Protein AF-A0A973R0I5-F1 (afdb_monomer)

Secondary structure (DSSP, 8-state):
------PPP---SS-HHHHHHHHHH-TTS---HHHHHHHHHH--HHHHHHHHHHHHH--TTS-HHHHHHHHHHHHHHHHS---B-HHHHHHHHHHHHHHTTSSS---THHHHHHHHTBSSSPP--HHHHHHHHHHHHT-SS---HHHHHHHHHHH-HHHHHHHHHHHH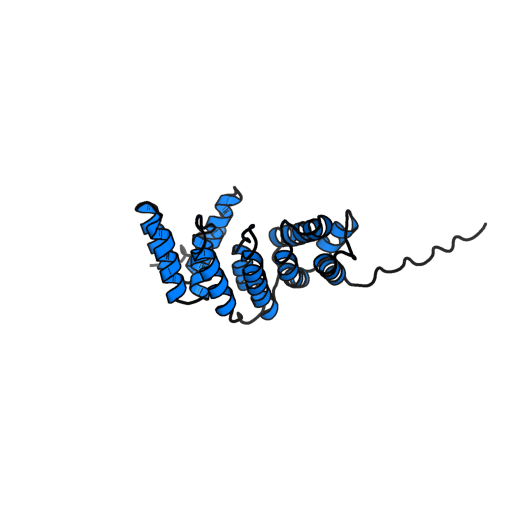HTS-HHHHHHHHHHHHS-HHHHHHHHHHHHHTTTTSPPPGGGTSSSTT---

Solvent-accessible surface area (backbone atoms only — not comparable to full-atom values): 12425 Å² total; per-residue (Å²): 142,80,86,83,80,80,75,79,76,81,72,75,88,65,56,45,49,56,48,50,48,41,20,57,74,34,87,89,46,67,52,58,72,69,61,35,54,52,28,59,72,66,43,52,41,51,50,46,27,63,41,46,33,52,33,49,58,58,48,92,88,49,59,70,53,40,45,53,44,28,53,52,52,51,54,50,48,73,76,46,77,44,30,17,49,34,66,41,35,38,41,31,35,45,22,48,38,62,25,52,80,43,96,62,69,66,75,63,61,61,43,54,51,29,60,75,32,34,79,51,70,84,56,89,46,31,68,38,28,40,50,42,47,54,58,47,70,71,44,93,76,72,71,64,68,52,44,46,48,36,40,13,52,56,36,30,73,70,45,27,49,54,53,49,51,56,57,33,74,81,41,57,72,69,58,28,50,50,47,52,52,52,72,68,45,55,74,69,55,24,45,49,52,21,53,58,60,56,38,67,78,69,78,52,82,79,63,76,75,78,70,62,71,72,81,74,68,82,132

Nearest PDB structures (foldseek):
  8d00-assembly1_A  TM=4.244E-01  e=3.191E+00  Arabidopsis thaliana
  6yxx-assembly1_E6  TM=2.490E-01  e=5.370E+00  Trypanosoma brucei brucei
  5hdt-assembly1_A  TM=2.840E-01  e=9.476E+00  Homo sapiens

pLDDT: mean 86.33, std 17.13, range [34.47, 98.44]

Sequence (219 aa):
MTNTTLAAGSRAHGTPAERLLRALTDPKSPLV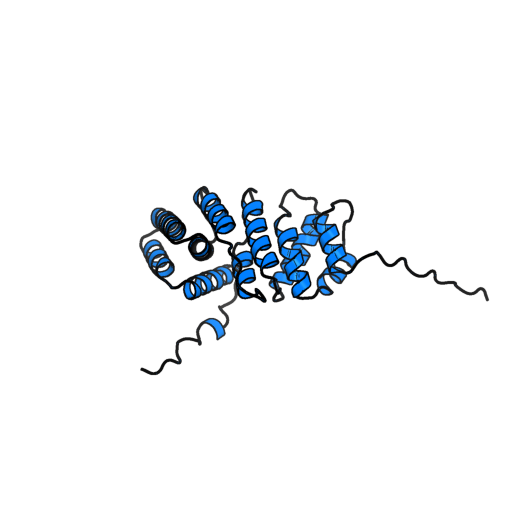GAERYTAVKAVSAEELGTLIPAALRIGASSPAELRGVRYSVMGEAESRTPRYTPEGCREVFEALAEACERPDWPDLAVGLGALDNCTGPLPDVSGPARTLVRLWLAQEKPRQSYTMLAVADLAGGGALRSVSERLRGDSGAIVADEIAVVAGLSRAERALVARARDFDRLGGPPADDLWLGPAGIPA

Mean predicted aligned error: 8.39 Å

Foldseek 3Di:
DDDDPPPDDDDPDDQLLVLLLCCLVPVVSFDDDPRLLVSLVRDDLASLLVNQLSLLLDDPPHDPRNVVSSCSSVVVVVVDQRAYELVSLLSNLVSQLNSLVDPDHDDLLSSLSHQVRHPDPHHLNLVSLVSVLVSQLPDPDHDLLLSNLLSLVSVPDVSNVSSLVSQLVVDDPVSNVVSVVLSPDDSVVSSLVSVLVVVVVVPDHPDPVSPPPPPPDDD

Structure (mmCIF, N/CA/C/O backbone):
data_AF-A0A973R0I5-F1
#
_entry.id   AF-A0A973R0I5-F1
#
loop_
_atom_site.group_PDB
_atom_site.id
_atom_site.type_symbol
_atom_site.label_atom_id
_atom_site.label_alt_id
_atom_site.label_comp_id
_atom_site.label_asym_id
_atom_site.label_entity_id
_atom_site.label_seq_id
_atom_site.pdbx_PDB_ins_code
_atom_site.Cartn_x
_atom_site.Cartn_y
_atom_site.Cartn_z
_atom_site.occupancy
_atom_site.B_iso_or_equiv
_atom_site.auth_seq_id
_atom_site.auth_comp_id
_atom_site.auth_asym_id
_atom_site.auth_atom_id
_atom_site.pdbx_PDB_model_num
ATOM 1 N N . MET A 1 1 ? 28.363 4.501 -55.516 1.00 44.16 1 MET A N 1
ATOM 2 C CA . MET A 1 1 ? 27.381 3.664 -54.797 1.00 44.16 1 MET A CA 1
ATOM 3 C C . MET A 1 1 ? 28.106 2.997 -53.642 1.00 44.16 1 MET A C 1
ATOM 5 O O . MET A 1 1 ? 28.704 1.946 -53.819 1.00 44.16 1 MET A O 1
ATOM 9 N N . THR A 1 2 ? 28.174 3.673 -52.500 1.00 44.94 2 THR A N 1
ATOM 10 C CA . THR A 1 2 ? 28.866 3.200 -51.296 1.00 44.94 2 THR A CA 1
ATOM 11 C C . THR A 1 2 ? 27.807 2.762 -50.296 1.00 44.94 2 THR A C 1
ATOM 13 O O . THR A 1 2 ? 26.985 3.566 -49.867 1.00 44.94 2 THR A O 1
ATOM 16 N N . ASN A 1 3 ? 27.795 1.461 -50.007 1.00 40.91 3 ASN A N 1
ATOM 17 C CA . ASN A 1 3 ? 26.827 0.820 -49.131 1.00 40.91 3 ASN A CA 1
ATOM 18 C C . ASN A 1 3 ? 26.967 1.314 -47.690 1.00 40.91 3 ASN A C 1
ATOM 20 O O . ASN A 1 3 ? 28.036 1.251 -47.084 1.00 40.91 3 ASN A O 1
ATOM 24 N N . THR A 1 4 ? 25.839 1.771 -47.159 1.00 46.28 4 THR A N 1
ATOM 25 C CA . THR A 1 4 ? 25.592 2.104 -45.762 1.00 46.28 4 THR A CA 1
ATOM 26 C C . THR A 1 4 ? 25.573 0.826 -44.926 1.00 46.28 4 THR A C 1
ATOM 28 O O . THR A 1 4 ? 24.588 0.091 -44.919 1.00 46.28 4 THR A O 1
ATOM 31 N N . THR A 1 5 ? 26.648 0.563 -44.186 1.00 49.03 5 THR A N 1
ATOM 32 C CA . THR A 1 5 ? 26.628 -0.406 -43.085 1.00 49.03 5 THR A CA 1
ATOM 33 C C . THR A 1 5 ? 25.996 0.277 -41.874 1.00 49.03 5 THR A C 1
ATOM 35 O O . THR A 1 5 ? 26.661 0.993 -41.127 1.00 49.03 5 THR A O 1
ATOM 38 N N . LEU A 1 6 ? 24.684 0.094 -41.712 1.00 46.62 6 LEU A N 1
ATOM 39 C CA . LEU A 1 6 ? 23.953 0.413 -40.487 1.00 46.62 6 LEU A CA 1
ATOM 40 C C . LEU A 1 6 ? 24.489 -0.486 -39.368 1.00 46.62 6 LEU A C 1
ATOM 42 O O . LEU A 1 6 ? 24.217 -1.686 -39.324 1.00 46.62 6 LEU A O 1
ATOM 46 N N . ALA A 1 7 ? 25.301 0.102 -38.493 1.00 43.00 7 ALA A N 1
ATOM 47 C CA . ALA A 1 7 ? 25.770 -0.535 -37.278 1.00 43.00 7 ALA A CA 1
ATOM 48 C C . ALA A 1 7 ? 24.566 -0.942 -36.419 1.00 43.00 7 ALA A C 1
ATOM 50 O O . ALA A 1 7 ? 23.691 -0.131 -36.114 1.00 43.00 7 ALA A O 1
ATOM 51 N N . ALA A 1 8 ? 24.543 -2.220 -36.047 1.00 40.94 8 ALA A N 1
ATOM 52 C CA . ALA A 1 8 ? 23.608 -2.789 -35.098 1.00 40.94 8 ALA A CA 1
ATOM 53 C C . ALA A 1 8 ? 23.612 -1.956 -33.809 1.00 40.94 8 ALA A C 1
ATOM 55 O O . ALA A 1 8 ? 24.631 -1.843 -33.127 1.00 40.94 8 ALA A O 1
ATOM 56 N N . GLY A 1 9 ? 22.459 -1.359 -33.505 1.00 39.16 9 GLY A N 1
ATOM 57 C CA . GLY A 1 9 ? 22.226 -0.631 -32.270 1.00 39.16 9 GLY A CA 1
ATOM 58 C C . GLY A 1 9 ? 22.548 -1.511 -31.068 1.00 39.16 9 GLY A C 1
ATOM 59 O O . GLY A 1 9 ? 22.000 -2.604 -30.910 1.00 39.16 9 GLY A O 1
ATOM 60 N N . SER A 1 10 ? 23.454 -1.009 -30.235 1.00 42.31 10 SER A N 1
ATOM 61 C CA . SER A 1 10 ? 23.722 -1.493 -28.888 1.00 42.31 10 SER A CA 1
ATOM 62 C C . SER A 1 10 ? 22.394 -1.661 -28.144 1.00 42.31 10 SER A C 1
ATOM 64 O O . SER A 1 10 ? 21.720 -0.679 -27.828 1.00 42.31 10 SER A O 1
ATOM 66 N N . ARG A 1 11 ? 21.964 -2.912 -27.926 1.00 54.12 11 ARG A N 1
ATOM 67 C CA . ARG A 1 11 ? 20.806 -3.221 -27.083 1.00 54.12 11 ARG A CA 1
ATOM 68 C C . ARG A 1 11 ? 21.173 -2.786 -25.670 1.00 54.12 11 ARG A C 1
ATOM 70 O O . ARG A 1 11 ? 21.968 -3.460 -25.024 1.00 54.12 11 ARG A O 1
ATOM 77 N N . ALA A 1 12 ? 20.613 -1.673 -25.205 1.00 58.00 12 ALA A N 1
ATOM 78 C CA . ALA A 1 12 ? 20.677 -1.286 -23.803 1.00 58.00 12 ALA A CA 1
ATOM 79 C C . ALA A 1 12 ? 20.263 -2.498 -22.947 1.00 58.00 12 ALA A C 1
ATOM 81 O O . ALA A 1 12 ? 19.132 -2.970 -23.033 1.00 58.00 12 ALA A O 1
ATOM 82 N N . HIS A 1 13 ? 21.223 -3.072 -22.223 1.00 67.69 13 HIS A N 1
ATOM 83 C CA . HIS A 1 13 ? 21.106 -4.403 -21.635 1.00 67.69 13 HIS A CA 1
ATOM 84 C C . HIS A 1 13 ? 20.046 -4.444 -20.515 1.00 67.69 13 HIS A C 1
ATOM 86 O O . HIS A 1 13 ? 20.240 -3.844 -19.449 1.00 67.69 13 HIS A O 1
ATOM 92 N N . GLY A 1 14 ? 18.948 -5.166 -20.769 1.00 82.06 14 GLY A N 1
ATOM 93 C CA . GLY A 1 14 ? 17.930 -5.574 -19.792 1.00 82.06 14 GLY A CA 1
ATOM 94 C C . GLY A 1 14 ? 16.489 -5.479 -20.312 1.00 82.06 14 GLY A C 1
ATOM 95 O O . GLY A 1 14 ? 16.214 -4.748 -21.269 1.00 82.06 14 GLY A O 1
ATOM 96 N N . THR A 1 15 ? 15.562 -6.208 -19.687 1.00 93.50 15 THR A N 1
ATOM 97 C CA . THR A 1 15 ? 14.115 -6.066 -19.938 1.00 93.50 15 THR A CA 1
ATOM 98 C C . THR A 1 15 ? 13.631 -4.660 -19.539 1.00 93.50 15 THR A C 1
ATOM 100 O O . THR A 1 15 ? 14.322 -3.947 -18.798 1.00 93.50 15 THR A O 1
ATOM 103 N N . PRO A 1 16 ? 12.453 -4.201 -20.011 1.00 94.94 16 PRO A N 1
ATOM 104 C CA . PRO A 1 16 ? 11.883 -2.930 -19.563 1.00 94.94 16 PRO A CA 1
ATOM 105 C C . PRO A 1 16 ? 11.797 -2.814 -18.035 1.00 94.94 16 PRO A C 1
ATOM 107 O O . PRO A 1 16 ? 12.172 -1.778 -17.486 1.00 94.94 16 PRO A O 1
ATOM 110 N N . ALA A 1 17 ? 11.393 -3.888 -17.351 1.00 95.44 17 ALA A N 1
ATOM 111 C CA . ALA A 1 17 ? 11.307 -3.934 -15.896 1.00 95.44 17 ALA A CA 1
ATOM 112 C C . ALA A 1 17 ? 12.680 -3.815 -15.221 1.00 95.44 17 ALA A C 1
ATOM 114 O O . ALA A 1 17 ? 12.849 -2.995 -14.324 1.00 95.44 17 ALA A O 1
ATOM 115 N N . GLU A 1 18 ? 13.696 -4.544 -15.691 1.00 95.38 18 GLU A N 1
ATOM 116 C CA . GLU A 1 18 ? 15.059 -4.455 -15.143 1.00 95.38 18 GLU A CA 1
ATOM 117 C C . GLU A 1 18 ? 15.644 -3.048 -15.287 1.00 95.38 18 GLU A C 1
ATOM 119 O O . GLU A 1 18 ? 16.302 -2.533 -14.381 1.00 95.38 18 GLU A O 1
ATOM 124 N N . ARG A 1 19 ? 15.388 -2.401 -16.427 1.00 94.81 19 ARG A N 1
ATOM 125 C CA . ARG A 1 19 ? 15.835 -1.028 -16.676 1.00 94.81 19 ARG A CA 1
ATOM 126 C C . ARG A 1 19 ? 15.136 -0.039 -15.749 1.00 94.81 19 ARG A C 1
ATOM 128 O O . ARG A 1 19 ? 15.799 0.849 -15.220 1.00 94.81 19 ARG A O 1
ATOM 135 N N . LEU A 1 20 ? 13.834 -0.202 -15.515 1.00 96.31 20 LEU A N 1
ATOM 136 C CA . LEU A 1 20 ? 13.085 0.626 -14.567 1.00 96.31 20 LEU A CA 1
ATOM 137 C C . LEU A 1 20 ? 13.534 0.402 -13.127 1.00 96.31 20 LEU A C 1
ATOM 139 O O . LEU A 1 20 ? 13.745 1.374 -12.409 1.00 96.31 20 LEU A O 1
ATOM 143 N N . LEU A 1 21 ? 13.748 -0.848 -12.719 1.00 96.50 21 LEU A N 1
ATOM 144 C CA . LEU A 1 21 ? 14.249 -1.176 -11.388 1.00 96.50 21 LEU A CA 1
ATOM 145 C C . LEU A 1 21 ? 15.640 -0.575 -11.158 1.00 96.50 21 LEU A C 1
ATOM 147 O O . LEU A 1 21 ? 15.893 0.027 -10.114 1.00 96.50 21 LEU A O 1
ATOM 151 N N . ARG A 1 22 ? 16.527 -0.666 -12.156 1.00 95.31 22 ARG A N 1
ATOM 152 C CA . ARG A 1 22 ? 17.838 -0.010 -12.115 1.00 95.31 22 ARG A CA 1
ATOM 153 C C . ARG A 1 22 ? 17.686 1.502 -11.997 1.00 95.31 22 ARG A C 1
ATOM 155 O O . ARG A 1 22 ? 18.31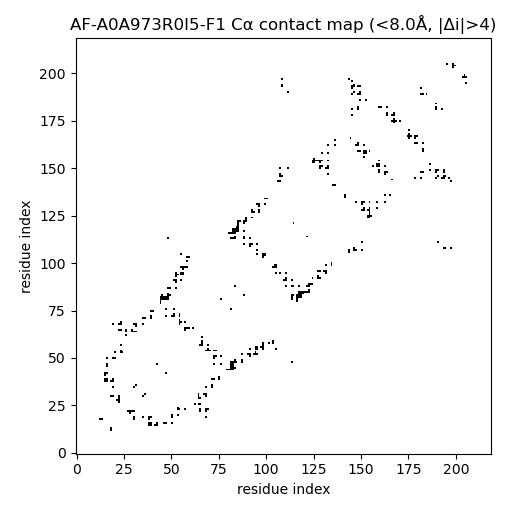7 2.097 -11.139 1.00 95.31 22 ARG A O 1
ATOM 162 N N . ALA A 1 23 ? 16.808 2.113 -12.785 1.00 94.81 23 ALA A N 1
ATOM 163 C CA . ALA A 1 23 ? 16.563 3.550 -12.718 1.00 94.81 23 ALA A CA 1
ATOM 164 C C . ALA A 1 23 ? 15.872 4.001 -11.422 1.00 94.81 23 ALA A C 1
ATOM 166 O O . ALA A 1 23 ? 15.918 5.182 -11.110 1.00 94.81 23 ALA A O 1
ATOM 167 N N . LEU A 1 24 ? 15.225 3.100 -10.674 1.00 95.38 24 LEU A N 1
ATOM 168 C CA . LEU A 1 24 ? 14.683 3.376 -9.340 1.00 95.38 24 LEU A CA 1
ATOM 169 C C . LEU A 1 24 ? 15.734 3.212 -8.239 1.00 95.38 24 LEU A C 1
ATOM 171 O O . LEU A 1 24 ? 15.618 3.848 -7.202 1.00 95.38 24 LEU A O 1
ATOM 175 N N . THR A 1 25 ? 16.749 2.375 -8.432 1.00 93.31 25 THR A N 1
ATOM 176 C CA . THR A 1 25 ? 17.718 2.027 -7.375 1.00 93.31 25 THR A CA 1
ATOM 177 C C . THR A 1 25 ? 19.101 2.653 -7.570 1.00 93.31 25 THR A C 1
ATOM 179 O O . THR A 1 25 ? 19.829 2.824 -6.595 1.00 93.31 25 THR A O 1
ATOM 182 N N . ASP A 1 26 ? 19.452 3.058 -8.792 1.00 90.25 26 ASP A N 1
ATOM 183 C CA . ASP A 1 26 ? 20.728 3.680 -9.149 1.00 90.25 26 ASP A CA 1
ATOM 184 C C . ASP A 1 26 ? 20.523 5.067 -9.797 1.00 90.25 26 ASP A C 1
ATOM 186 O O . ASP A 1 26 ? 20.162 5.163 -10.976 1.00 90.25 26 ASP A O 1
ATOM 190 N N . PRO A 1 27 ? 20.830 6.166 -9.077 1.00 81.81 27 PRO A N 1
ATOM 191 C CA . PRO A 1 27 ? 20.756 7.526 -9.612 1.00 81.81 27 PRO A CA 1
ATOM 192 C C . PRO A 1 27 ? 21.638 7.773 -10.845 1.00 81.81 27 PRO A C 1
ATOM 194 O O . PRO A 1 27 ? 21.399 8.730 -11.579 1.00 81.81 27 PRO A O 1
ATOM 197 N N . LYS A 1 28 ? 22.670 6.949 -11.078 1.00 86.81 28 LYS A N 1
ATOM 198 C CA . LYS A 1 28 ? 23.588 7.088 -12.223 1.00 86.81 28 LYS A CA 1
ATOM 199 C C . LYS A 1 28 ? 23.049 6.462 -13.508 1.00 86.81 28 LYS A C 1
ATOM 201 O O . LYS A 1 28 ? 23.656 6.643 -14.561 1.00 86.81 28 LYS A O 1
ATOM 206 N N . SER A 1 29 ? 21.914 5.773 -13.432 1.00 85.00 29 SER A N 1
ATOM 207 C CA . SER A 1 29 ? 21.278 5.087 -14.556 1.00 85.00 29 SER A CA 1
ATOM 208 C C . SER A 1 29 ? 19.885 5.668 -14.853 1.00 85.00 29 SER A C 1
ATOM 210 O O . SER A 1 29 ? 18.893 4.937 -14.785 1.00 85.00 29 SER A O 1
ATOM 212 N N . PRO A 1 30 ? 19.756 6.979 -15.147 1.00 84.19 30 PRO A N 1
ATOM 213 C CA . PRO A 1 30 ? 18.449 7.602 -15.295 1.00 84.19 30 PRO A CA 1
ATOM 214 C C . PRO A 1 30 ? 17.730 7.115 -16.559 1.00 84.19 30 PRO A C 1
ATOM 216 O O . PRO A 1 30 ? 18.325 6.996 -17.628 1.00 84.19 30 PRO A O 1
ATOM 219 N N . LEU A 1 31 ? 16.415 6.918 -16.446 1.00 87.38 31 LEU A N 1
ATOM 220 C CA . LEU A 1 31 ? 15.509 6.787 -17.586 1.00 87.38 31 LEU A CA 1
ATOM 221 C C . LEU A 1 31 ? 14.696 8.071 -17.730 1.00 87.38 31 LEU A C 1
ATOM 223 O O . LEU A 1 31 ? 13.963 8.461 -16.816 1.00 87.38 31 LEU A O 1
ATOM 227 N N . VAL A 1 32 ? 14.791 8.721 -18.891 1.00 87.94 32 VAL A N 1
ATOM 228 C CA . VAL A 1 32 ? 14.166 10.030 -19.137 1.00 87.94 32 VAL A CA 1
ATOM 229 C C . VAL A 1 32 ? 13.313 10.045 -20.404 1.00 87.94 32 VAL A C 1
ATOM 231 O O . VAL A 1 32 ? 13.465 9.218 -21.302 1.00 87.94 32 VAL A O 1
ATOM 234 N N . GLY A 1 33 ? 12.381 10.999 -20.468 1.00 90.25 33 GLY A N 1
ATOM 235 C CA . GLY A 1 33 ? 11.586 11.284 -21.665 1.00 90.25 33 GLY A CA 1
ATOM 236 C C . GLY A 1 33 ? 10.858 10.068 -22.251 1.00 90.25 33 GLY A C 1
ATOM 237 O O . GLY A 1 33 ? 10.221 9.293 -21.534 1.00 90.25 33 GLY A O 1
ATOM 238 N N . ALA A 1 34 ? 10.950 9.918 -23.575 1.00 89.38 34 ALA A N 1
ATOM 239 C CA . ALA A 1 34 ? 10.278 8.862 -24.335 1.00 89.38 34 ALA A CA 1
ATOM 240 C C . ALA A 1 34 ? 10.752 7.449 -23.961 1.00 89.38 34 ALA A C 1
ATOM 242 O O . ALA A 1 34 ? 9.971 6.498 -24.015 1.00 89.38 34 ALA A O 1
ATOM 243 N N . GLU A 1 35 ? 12.012 7.306 -23.547 1.00 89.06 35 GLU A N 1
ATOM 244 C CA . GLU A 1 35 ? 12.584 6.024 -23.143 1.00 89.06 35 GLU A CA 1
ATOM 245 C C . GLU A 1 35 ? 11.905 5.496 -21.872 1.00 89.06 35 GLU A C 1
ATOM 247 O O . GLU A 1 35 ? 11.485 4.337 -21.831 1.00 89.06 35 GLU A O 1
ATOM 252 N N . ARG A 1 36 ? 11.724 6.369 -20.870 1.00 92.50 36 ARG A N 1
ATOM 253 C CA . ARG A 1 36 ? 10.979 6.060 -19.641 1.00 92.50 36 ARG A CA 1
ATOM 254 C C . ARG A 1 36 ? 9.540 5.662 -19.947 1.00 92.50 36 ARG A C 1
ATOM 256 O O . ARG A 1 36 ? 9.078 4.637 -19.459 1.00 92.50 36 ARG A O 1
ATOM 263 N N . TYR A 1 37 ? 8.849 6.458 -20.764 1.00 89.56 37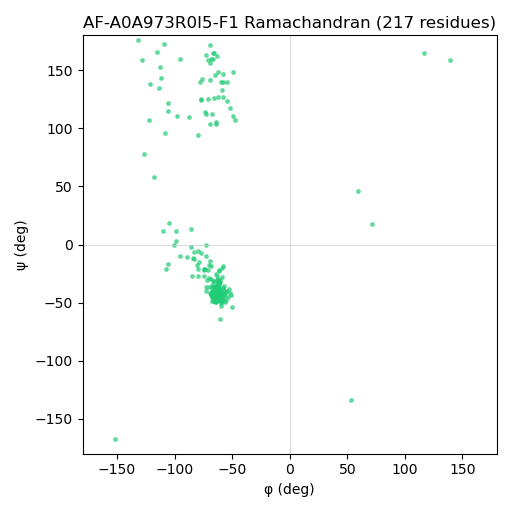 TYR A N 1
ATOM 264 C CA . TYR A 1 37 ? 7.454 6.199 -21.130 1.00 89.56 37 TYR A CA 1
ATOM 265 C C . TYR A 1 37 ? 7.291 4.839 -21.821 1.00 89.56 37 TYR A C 1
ATOM 267 O O . TYR A 1 37 ? 6.450 4.033 -21.431 1.00 89.56 37 TYR A O 1
ATOM 275 N N . THR A 1 38 ? 8.152 4.552 -22.800 1.00 92.62 38 THR A N 1
ATOM 276 C CA . THR A 1 38 ? 8.126 3.285 -23.541 1.00 92.62 38 THR A CA 1
ATOM 277 C C . THR A 1 38 ? 8.416 2.098 -22.627 1.00 92.62 38 THR A C 1
ATOM 279 O O . THR A 1 38 ? 7.725 1.086 -22.708 1.00 92.62 38 THR A O 1
ATOM 282 N N . ALA A 1 39 ? 9.403 2.218 -21.731 1.00 92.56 39 ALA A N 1
ATOM 283 C CA . ALA A 1 39 ? 9.732 1.150 -20.792 1.00 92.56 39 ALA A CA 1
ATOM 284 C C . ALA A 1 39 ? 8.555 0.838 -19.856 1.00 92.56 39 ALA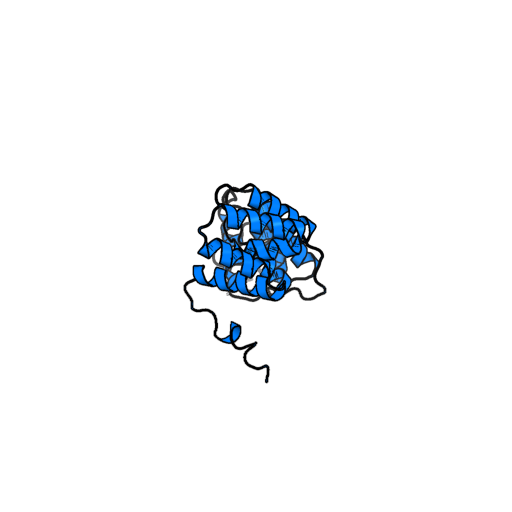 A C 1
ATOM 286 O O . ALA A 1 39 ? 8.192 -0.321 -19.688 1.00 92.56 39 ALA A O 1
ATOM 287 N N . VAL A 1 40 ? 7.923 1.872 -19.298 1.00 94.00 40 VAL A N 1
ATOM 288 C CA . VAL A 1 40 ? 6.804 1.740 -18.356 1.00 94.00 40 VAL A CA 1
ATOM 289 C C . VAL A 1 40 ? 5.547 1.159 -19.015 1.00 94.00 40 VAL A C 1
ATOM 291 O O . VAL A 1 40 ? 4.856 0.345 -18.406 1.00 94.00 40 VAL A O 1
ATOM 294 N N . LYS A 1 41 ? 5.268 1.497 -20.278 1.00 94.88 41 LYS A N 1
ATOM 295 C CA . LYS A 1 41 ? 4.155 0.894 -21.033 1.00 94.88 41 LYS A CA 1
ATOM 296 C C . LYS A 1 41 ? 4.393 -0.567 -21.419 1.00 94.88 41 LYS A C 1
ATOM 298 O O . LYS A 1 41 ? 3.430 -1.281 -21.677 1.00 94.88 41 LYS A O 1
ATOM 303 N N . ALA A 1 42 ? 5.650 -1.003 -21.468 1.00 95.69 42 ALA A N 1
ATOM 304 C CA . ALA A 1 42 ? 6.017 -2.345 -21.905 1.00 95.69 42 ALA A CA 1
ATOM 305 C C . ALA A 1 42 ? 6.044 -3.394 -20.779 1.00 95.69 42 ALA A C 1
ATOM 307 O O . ALA A 1 42 ? 6.162 -4.576 -21.092 1.00 95.69 42 ALA A O 1
ATOM 308 N N . VAL A 1 43 ? 5.954 -3.000 -19.501 1.00 97.31 43 VAL A N 1
ATOM 309 C CA . VAL A 1 43 ? 5.944 -3.971 -18.390 1.00 97.31 43 VAL A CA 1
ATOM 310 C C . VAL A 1 43 ? 4.592 -4.670 -18.261 1.00 97.31 43 VAL A C 1
ATOM 312 O O . VAL A 1 43 ? 3.538 -4.045 -18.413 1.00 97.31 43 VAL A O 1
ATOM 315 N N . SER A 1 44 ? 4.636 -5.957 -17.939 1.00 97.12 44 SER A N 1
ATOM 316 C CA . SER A 1 44 ? 3.484 -6.775 -17.545 1.00 97.12 44 SER A CA 1
ATOM 317 C C . SER A 1 44 ? 2.922 -6.374 -16.173 1.00 97.12 44 SER A C 1
ATOM 319 O O . SER A 1 44 ? 3.509 -5.565 -15.451 1.00 97.12 44 SER A O 1
ATOM 321 N N . ALA A 1 45 ? 1.767 -6.935 -15.802 1.00 97.25 45 ALA A N 1
ATOM 322 C CA . ALA A 1 45 ? 1.156 -6.692 -14.495 1.00 97.25 45 ALA A CA 1
ATOM 323 C C . ALA A 1 45 ? 2.009 -7.252 -13.344 1.00 97.25 45 ALA A C 1
ATOM 325 O O . ALA A 1 45 ? 2.101 -6.629 -12.287 1.00 97.25 45 ALA A O 1
ATOM 326 N N . GLU A 1 46 ? 2.648 -8.401 -13.560 1.00 96.88 46 GLU A N 1
ATOM 327 C CA . GLU A 1 46 ? 3.564 -9.047 -12.622 1.00 96.88 46 GLU A CA 1
ATOM 328 C C . GLU A 1 46 ? 4.844 -8.220 -12.439 1.00 96.88 46 GLU A C 1
ATOM 330 O O . GLU A 1 46 ? 5.229 -7.910 -11.313 1.00 96.88 46 GLU A O 1
ATOM 335 N N . GLU A 1 47 ? 5.468 -7.784 -13.539 1.00 97.69 47 GLU A N 1
ATOM 336 C CA . GLU A 1 47 ? 6.646 -6.907 -13.483 1.00 97.69 47 GLU A CA 1
ATOM 337 C C . GLU A 1 47 ? 6.326 -5.565 -12.815 1.00 97.69 47 GLU A C 1
ATOM 339 O O . GLU A 1 47 ? 7.145 -5.029 -12.068 1.00 97.69 47 GLU A O 1
ATOM 344 N N . LEU A 1 48 ? 5.129 -5.022 -13.053 1.00 97.44 48 LEU A N 1
ATOM 345 C CA . LEU A 1 48 ? 4.669 -3.812 -12.381 1.00 97.44 48 LEU A CA 1
ATOM 346 C C . LEU A 1 48 ? 4.552 -4.023 -10.866 1.00 97.44 48 LEU A C 1
ATOM 348 O O . LEU A 1 48 ? 5.001 -3.166 -10.107 1.00 97.44 48 LEU A O 1
ATOM 352 N N . GLY A 1 49 ? 4.030 -5.175 -10.428 1.00 96.88 49 GLY A N 1
ATOM 353 C CA . GLY A 1 49 ? 3.982 -5.559 -9.016 1.00 96.88 49 GLY A CA 1
ATOM 354 C C . GLY A 1 49 ? 5.365 -5.600 -8.357 1.00 96.88 49 GLY A C 1
ATOM 355 O O . GLY A 1 49 ? 5.522 -5.133 -7.231 1.00 96.88 49 GLY A O 1
ATOM 356 N N . THR A 1 50 ? 6.393 -6.062 -9.076 1.00 97.00 50 THR A N 1
ATOM 357 C CA . THR A 1 50 ? 7.792 -6.065 -8.600 1.00 97.00 50 THR A CA 1
ATOM 358 C C . THR A 1 50 ? 8.409 -4.661 -8.513 1.00 97.00 50 THR A C 1
ATOM 360 O O . THR A 1 50 ? 9.281 -4.416 -7.681 1.00 97.00 50 THR A O 1
ATOM 363 N N . LEU A 1 51 ? 7.977 -3.711 -9.348 1.00 98.00 51 LEU A N 1
ATOM 364 C CA . LEU A 1 51 ? 8.536 -2.350 -9.371 1.00 98.00 51 LEU A CA 1
ATOM 365 C C . LEU A 1 51 ? 7.997 -1.444 -8.254 1.00 98.00 51 LEU A C 1
ATOM 367 O O . LEU A 1 51 ? 8.681 -0.504 -7.838 1.00 98.00 51 LEU A O 1
ATOM 371 N N . ILE A 1 52 ? 6.782 -1.701 -7.769 1.00 97.94 52 ILE A N 1
ATOM 372 C CA . ILE A 1 52 ? 6.083 -0.825 -6.817 1.00 97.94 52 ILE A CA 1
ATOM 373 C C . ILE A 1 52 ? 6.816 -0.684 -5.471 1.00 97.94 52 ILE A C 1
ATOM 375 O O . ILE A 1 52 ? 7.002 0.460 -5.045 1.00 97.94 52 ILE A O 1
ATOM 379 N N . PRO A 1 53 ? 7.327 -1.751 -4.820 1.00 97.75 53 PRO A N 1
ATOM 380 C CA . PRO A 1 53 ? 8.120 -1.602 -3.597 1.00 97.75 53 PRO A CA 1
ATOM 381 C C . PRO A 1 53 ? 9.329 -0.670 -3.765 1.00 97.75 53 PRO A C 1
ATOM 383 O O . PRO A 1 53 ? 9.612 0.155 -2.896 1.00 97.75 53 PRO A O 1
ATOM 386 N N . ALA A 1 54 ? 10.040 -0.753 -4.894 1.00 97.06 54 ALA A N 1
ATOM 387 C CA . ALA A 1 54 ? 11.162 0.141 -5.182 1.00 97.06 54 ALA A CA 1
ATOM 388 C C . ALA A 1 54 ? 10.694 1.591 -5.399 1.00 97.06 54 ALA A C 1
ATOM 390 O O . ALA A 1 54 ? 11.312 2.526 -4.888 1.00 97.06 54 ALA A O 1
ATOM 391 N N . ALA A 1 55 ? 9.573 1.793 -6.096 1.00 96.69 55 ALA A N 1
ATOM 392 C CA . ALA A 1 55 ? 8.999 3.118 -6.319 1.00 96.69 55 ALA A CA 1
ATOM 393 C C . ALA A 1 55 ? 8.532 3.792 -5.012 1.00 96.69 55 ALA A C 1
ATOM 395 O O . ALA A 1 55 ? 8.748 4.993 -4.827 1.00 96.69 55 ALA A O 1
ATOM 396 N N . LEU A 1 56 ? 7.946 3.039 -4.075 1.00 95.81 56 LEU A N 1
ATOM 397 C CA . LEU A 1 56 ? 7.489 3.557 -2.776 1.00 95.81 56 LEU A CA 1
ATOM 398 C C . LEU A 1 56 ? 8.638 4.119 -1.920 1.00 95.81 56 LEU A C 1
ATOM 400 O O . LEU A 1 56 ? 8.470 5.144 -1.245 1.00 95.81 56 LEU A O 1
ATOM 404 N N . ARG A 1 57 ? 9.828 3.514 -2.016 1.00 94.94 57 ARG A N 1
ATOM 405 C CA . ARG A 1 57 ? 11.049 3.955 -1.316 1.00 94.94 57 ARG A CA 1
ATOM 406 C C . ARG A 1 57 ? 11.627 5.265 -1.847 1.00 94.94 57 ARG A C 1
ATOM 408 O O . ARG A 1 57 ? 12.362 5.945 -1.131 1.00 94.94 57 ARG A O 1
ATOM 415 N N . ILE A 1 58 ? 11.241 5.694 -3.048 1.00 94.19 58 ILE A N 1
ATOM 416 C CA . ILE A 1 58 ? 11.633 6.999 -3.592 1.00 94.19 58 ILE A CA 1
ATOM 417 C C . ILE A 1 58 ? 10.799 8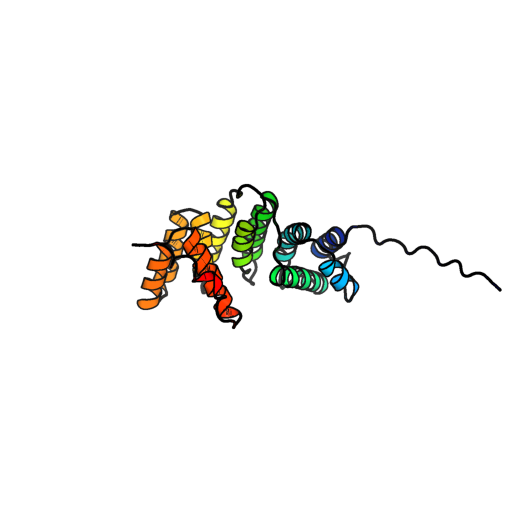.106 -2.951 1.00 94.19 58 ILE A C 1
ATOM 419 O O . ILE A 1 58 ? 9.569 8.047 -2.928 1.00 94.19 58 ILE A O 1
ATOM 423 N N . GLY A 1 59 ? 11.482 9.089 -2.365 1.00 90.12 59 GLY A N 1
ATOM 424 C CA . GLY A 1 59 ? 10.876 10.142 -1.549 1.00 90.12 59 GLY A CA 1
ATOM 425 C C . GLY A 1 59 ? 10.897 11.505 -2.226 1.00 90.12 59 GLY A C 1
ATOM 426 O O . GLY A 1 59 ? 11.538 11.698 -3.260 1.00 90.12 59 GLY A O 1
ATOM 427 N N . ALA A 1 60 ? 10.233 12.485 -1.611 1.00 87.62 60 ALA A N 1
ATOM 428 C CA . ALA A 1 60 ? 10.190 13.857 -2.120 1.00 87.62 60 ALA A CA 1
ATOM 429 C C . ALA A 1 60 ? 11.596 14.474 -2.289 1.00 87.62 60 ALA A C 1
ATOM 431 O O . ALA A 1 60 ? 11.850 15.180 -3.265 1.00 87.62 60 ALA A O 1
ATOM 432 N N . SER A 1 61 ? 12.535 14.142 -1.398 1.00 89.44 61 SER A N 1
ATOM 433 C CA . SER A 1 61 ? 13.920 14.637 -1.435 1.00 89.44 61 SER A CA 1
ATOM 434 C C . SER A 1 61 ? 14.837 13.910 -2.432 1.00 89.44 61 SER A C 1
ATOM 436 O O . SER A 1 61 ? 15.988 14.308 -2.590 1.00 89.44 61 SER A O 1
ATOM 438 N N . SER A 1 62 ? 14.373 12.847 -3.100 1.00 90.62 62 SER A N 1
ATOM 439 C CA . SER A 1 62 ? 15.172 12.109 -4.092 1.00 90.62 62 SER A CA 1
ATOM 440 C C . SER A 1 62 ? 15.413 12.937 -5.368 1.00 90.62 62 SER A C 1
ATOM 442 O O . SER A 1 62 ? 14.604 13.811 -5.667 1.00 90.62 62 SER A O 1
ATOM 444 N N . PRO A 1 63 ? 16.468 12.665 -6.163 1.00 92.94 63 PRO A N 1
ATOM 445 C CA . PRO A 1 63 ? 16.688 13.313 -7.461 1.00 92.94 63 PRO A CA 1
ATOM 446 C C . PRO A 1 63 ? 15.458 13.298 -8.383 1.00 92.94 63 PRO A C 1
ATOM 448 O O . PRO A 1 63 ? 14.642 12.370 -8.346 1.00 92.94 63 PRO A O 1
ATOM 451 N N . ALA A 1 64 ? 15.319 14.331 -9.220 1.00 91.12 64 ALA A N 1
ATOM 452 C CA . ALA A 1 64 ? 14.137 14.534 -10.063 1.00 91.12 64 ALA A CA 1
ATOM 453 C C . ALA A 1 64 ? 13.907 13.380 -11.049 1.00 91.12 64 ALA A C 1
ATOM 455 O O . ALA A 1 64 ? 12.764 13.027 -11.338 1.00 91.12 64 ALA A O 1
ATOM 456 N N . GLU A 1 65 ? 14.987 12.765 -11.515 1.00 91.25 65 GLU A N 1
ATOM 457 C CA . GLU A 1 65 ? 15.002 11.625 -12.420 1.00 91.25 65 GLU A CA 1
ATOM 458 C C . GLU A 1 65 ? 14.372 10.400 -11.748 1.00 91.25 65 GLU A C 1
ATOM 460 O O . GLU A 1 65 ? 13.434 9.822 -12.301 1.00 91.25 65 GLU A O 1
ATOM 465 N N . LEU A 1 66 ? 14.793 10.076 -10.515 1.00 93.62 66 LEU A N 1
ATOM 466 C CA . LEU A 1 66 ? 14.214 8.979 -9.727 1.00 93.62 66 LEU A CA 1
ATOM 467 C C . LEU A 1 66 ? 12.729 9.217 -9.463 1.00 93.62 66 LEU A C 1
ATOM 469 O O . LEU A 1 66 ? 11.905 8.323 -9.658 1.00 93.62 66 LEU A O 1
ATOM 473 N N . ARG A 1 67 ? 12.367 10.443 -9.057 1.00 93.81 67 ARG A N 1
ATOM 474 C CA . ARG A 1 67 ? 10.960 10.805 -8.837 1.00 93.81 67 ARG A CA 1
ATOM 475 C C . ARG A 1 67 ? 10.146 10.663 -10.119 1.00 93.81 67 ARG A C 1
ATOM 477 O O . ARG A 1 67 ? 9.034 10.155 -10.080 1.00 93.81 67 ARG A O 1
ATOM 484 N N . GLY A 1 68 ? 10.699 11.062 -11.261 1.00 94.38 68 GLY A N 1
ATOM 485 C CA . GLY A 1 68 ? 10.051 10.915 -12.558 1.00 94.38 68 GLY A CA 1
ATOM 486 C C . GLY A 1 68 ? 9.768 9.455 -12.932 1.00 94.38 68 GLY A C 1
ATOM 487 O O . GLY A 1 68 ? 8.694 9.157 -13.461 1.00 94.38 68 GLY A O 1
ATOM 488 N N . VAL A 1 69 ? 10.702 8.543 -12.640 1.00 96.25 69 VAL A N 1
ATOM 489 C CA . VAL A 1 69 ? 10.494 7.093 -12.806 1.00 96.25 69 VAL A CA 1
ATOM 490 C C . VAL A 1 69 ? 9.435 6.586 -11.832 1.00 96.25 69 VAL A C 1
ATOM 492 O O . VAL A 1 69 ? 8.477 5.960 -12.283 1.00 96.25 69 VAL A O 1
ATOM 495 N N . ARG A 1 70 ? 9.528 6.943 -10.542 1.00 95.56 70 ARG A N 1
ATOM 496 C CA . ARG A 1 70 ? 8.506 6.633 -9.527 1.00 95.56 70 ARG A CA 1
ATOM 497 C C . ARG A 1 70 ? 7.111 7.033 -9.998 1.00 95.56 70 ARG A C 1
ATOM 499 O O . ARG A 1 70 ? 6.223 6.193 -9.999 1.00 95.56 70 ARG A O 1
ATOM 506 N N . TYR A 1 71 ? 6.908 8.285 -10.410 1.00 95.12 71 TYR A N 1
ATOM 507 C CA . TYR A 1 71 ? 5.590 8.762 -10.840 1.00 95.12 71 TYR A CA 1
ATOM 508 C C . TYR A 1 71 ? 5.064 8.007 -12.061 1.00 95.12 71 TYR A C 1
ATOM 510 O O . TYR A 1 71 ? 3.872 7.739 -12.134 1.00 95.12 71 TYR A O 1
ATOM 518 N N . SER A 1 72 ? 5.940 7.625 -12.994 1.00 96.44 72 SER A N 1
ATOM 519 C CA . SER A 1 72 ? 5.521 6.848 -14.167 1.00 96.44 72 SER A CA 1
ATOM 520 C C . SER A 1 72 ? 5.094 5.428 -13.772 1.00 96.44 72 SER A C 1
ATOM 522 O O . SER A 1 72 ? 4.073 4.946 -14.249 1.00 96.44 72 SER A O 1
ATOM 524 N N . VAL A 1 73 ? 5.838 4.775 -12.871 1.00 97.19 73 VAL A N 1
ATOM 525 C CA . VAL A 1 73 ? 5.486 3.445 -12.345 1.00 97.19 73 VAL A CA 1
ATOM 526 C C . VAL A 1 73 ? 4.176 3.493 -11.557 1.00 97.19 73 VAL A C 1
ATOM 528 O O . VAL A 1 73 ? 3.283 2.699 -11.835 1.00 97.19 73 VAL A O 1
ATOM 531 N N . MET A 1 74 ? 4.036 4.439 -10.624 1.00 95.81 74 MET A N 1
ATOM 532 C CA . MET A 1 74 ? 2.824 4.567 -9.806 1.00 95.81 74 MET A CA 1
ATOM 533 C C . MET A 1 74 ? 1.598 4.935 -10.652 1.00 95.81 74 MET A C 1
ATOM 535 O O . MET A 1 74 ? 0.554 4.320 -10.484 1.00 95.81 74 MET A O 1
ATOM 539 N N . GLY A 1 75 ? 1.731 5.838 -11.630 1.00 94.44 75 GLY A N 1
ATOM 540 C CA . GLY A 1 75 ? 0.618 6.197 -12.518 1.00 94.44 75 GLY A CA 1
ATOM 541 C C . GLY A 1 75 ? 0.135 5.032 -13.392 1.00 94.44 75 GLY A C 1
ATOM 542 O O . GLY A 1 75 ? -1.064 4.872 -13.623 1.00 94.44 75 GLY A O 1
ATOM 543 N N . GLU A 1 76 ? 1.038 4.156 -13.844 1.00 95.44 76 GLU A N 1
ATOM 544 C CA . GLU A 1 76 ? 0.603 2.919 -14.498 1.00 95.44 76 GLU A CA 1
ATOM 545 C C . GLU A 1 76 ? 0.001 1.900 -13.534 1.00 95.44 76 GLU A C 1
ATOM 547 O O . GLU A 1 76 ? -0.836 1.112 -13.966 1.00 95.44 76 GLU A O 1
ATOM 552 N N . ALA A 1 77 ? 0.448 1.870 -12.278 1.00 94.19 77 ALA A N 1
ATOM 553 C CA . ALA A 1 77 ? -0.122 1.005 -11.250 1.00 94.19 77 ALA A CA 1
ATOM 554 C C . ALA A 1 77 ? -1.541 1.433 -10.860 1.00 94.19 77 ALA A C 1
ATOM 556 O O . ALA A 1 77 ? -2.345 0.577 -10.523 1.00 94.19 77 ALA A O 1
ATOM 557 N N . GLU A 1 78 ? -1.856 2.724 -10.961 1.00 90.56 78 GLU A N 1
ATOM 558 C CA . GLU A 1 78 ? -3.216 3.257 -10.809 1.00 90.56 78 GLU A CA 1
ATOM 559 C C . GLU A 1 78 ? -4.105 2.925 -12.018 1.00 90.56 78 GLU A C 1
ATOM 561 O O . GLU A 1 78 ? -5.292 2.650 -11.869 1.00 90.56 78 GLU A O 1
ATOM 566 N N . SER A 1 79 ? -3.535 2.937 -13.228 1.00 91.06 79 SER A N 1
ATOM 567 C CA . SER A 1 79 ? -4.282 2.720 -14.481 1.00 91.06 79 SER A CA 1
ATOM 568 C C . SER A 1 79 ? -4.499 1.245 -14.831 1.00 91.06 79 SER A C 1
ATOM 570 O O . SER A 1 79 ? -5.231 0.923 -15.769 1.00 91.06 79 SER A O 1
ATOM 572 N N . ARG A 1 80 ? -3.796 0.340 -14.152 1.00 93.38 80 ARG A N 1
ATOM 573 C CA . ARG A 1 80 ? -3.796 -1.104 -14.407 1.00 93.38 80 ARG A CA 1
ATOM 574 C C . ARG A 1 80 ? -3.994 -1.840 -13.088 1.00 93.38 80 ARG A C 1
ATOM 576 O O . ARG A 1 80 ? -4.027 -1.233 -12.030 1.00 93.38 80 ARG A O 1
ATOM 583 N N . THR A 1 81 ? -4.096 -3.162 -13.142 1.00 93.75 81 THR A N 1
ATOM 584 C CA . THR A 1 81 ? -4.152 -4.007 -11.943 1.00 93.75 81 THR A CA 1
ATOM 585 C C . THR A 1 81 ? -2.829 -4.764 -11.819 1.00 93.75 81 THR A C 1
ATOM 587 O O . THR A 1 81 ? -2.660 -5.780 -12.499 1.00 93.75 81 THR A O 1
ATOM 590 N N . PRO A 1 82 ? -1.849 -4.275 -11.030 1.00 96.94 82 PRO A N 1
ATOM 591 C CA . PRO A 1 82 ? -0.604 -5.001 -10.807 1.00 96.94 82 PRO A CA 1
ATOM 592 C C . PRO A 1 82 ? -0.883 -6.336 -10.113 1.00 96.94 82 PRO A C 1
ATOM 594 O O . PRO A 1 82 ? -1.809 -6.443 -9.309 1.00 96.94 82 PRO A O 1
ATOM 597 N N . ARG A 1 83 ? -0.063 -7.347 -10.402 1.00 97.81 83 ARG A N 1
ATOM 598 C CA . ARG A 1 83 ? -0.146 -8.674 -9.781 1.00 97.81 83 ARG A CA 1
ATOM 599 C C . ARG A 1 83 ? 1.089 -8.908 -8.929 1.00 97.81 83 ARG A C 1
ATOM 601 O O . ARG A 1 83 ? 2.200 -8.633 -9.373 1.00 97.81 83 ARG A O 1
ATOM 608 N N . TYR A 1 84 ? 0.897 -9.425 -7.723 1.00 98.00 84 TYR A N 1
ATOM 609 C CA . TYR A 1 84 ? 1.967 -9.537 -6.734 1.00 98.00 84 TYR A CA 1
ATOM 610 C C . TYR A 1 84 ? 2.164 -10.987 -6.307 1.00 98.00 84 TYR A C 1
ATOM 612 O O . TYR A 1 84 ? 1.196 -11.701 -6.053 1.00 98.00 84 TYR A O 1
ATOM 620 N N . THR A 1 85 ? 3.416 -11.418 -6.166 1.00 97.69 85 THR A N 1
ATOM 621 C CA . THR A 1 85 ? 3.714 -12.655 -5.430 1.00 97.69 85 THR A CA 1
ATOM 622 C C . THR A 1 85 ? 3.519 -12.421 -3.925 1.00 97.69 85 THR A C 1
ATOM 624 O O . THR A 1 85 ? 3.514 -11.264 -3.494 1.00 97.69 85 THR A O 1
ATOM 627 N N . PRO A 1 86 ? 3.398 -13.472 -3.091 1.00 97.94 86 PRO A N 1
ATOM 628 C CA . PRO A 1 86 ? 3.367 -13.311 -1.635 1.00 97.94 86 PRO A CA 1
ATOM 629 C C . PRO A 1 86 ? 4.552 -12.501 -1.086 1.00 97.94 86 PRO A C 1
ATOM 631 O O . PRO A 1 86 ? 4.381 -11.659 -0.206 1.00 97.94 86 PRO A O 1
ATOM 634 N N . GLU A 1 87 ? 5.748 -12.692 -1.640 1.00 97.69 87 GLU A N 1
ATOM 635 C CA . GLU A 1 87 ? 6.941 -11.918 -1.288 1.00 97.69 87 GLU A CA 1
ATOM 636 C C . GLU A 1 87 ? 6.773 -10.447 -1.682 1.00 97.69 87 GLU A C 1
ATOM 638 O O . GLU A 1 87 ? 6.982 -9.569 -0.849 1.00 97.69 87 GLU A O 1
ATOM 643 N N . GLY A 1 88 ? 6.288 -10.169 -2.897 1.00 97.25 88 GLY A N 1
ATOM 644 C CA . GLY A 1 88 ? 6.002 -8.806 -3.351 1.00 97.25 88 GLY A CA 1
ATOM 645 C C . GLY A 1 88 ? 4.953 -8.098 -2.485 1.00 97.25 88 GLY A C 1
ATOM 646 O O . GLY A 1 88 ? 5.145 -6.947 -2.103 1.00 97.25 88 GLY A O 1
ATOM 647 N N . CYS A 1 89 ? 3.880 -8.795 -2.099 1.00 98.06 89 CYS A N 1
ATOM 648 C CA . CYS A 1 89 ? 2.859 -8.289 -1.175 1.00 98.06 89 CYS A CA 1
ATOM 649 C C . CYS A 1 89 ? 3.479 -7.866 0.170 1.00 98.06 89 CYS A C 1
ATOM 651 O O . CYS A 1 89 ? 3.155 -6.803 0.706 1.00 98.06 89 CYS A O 1
ATOM 653 N N . ARG A 1 90 ? 4.411 -8.665 0.706 1.00 98.25 90 ARG A N 1
ATOM 654 C CA . ARG A 1 90 ? 5.149 -8.329 1.930 1.00 98.25 90 ARG A CA 1
ATOM 655 C C . ARG A 1 90 ? 6.092 -7.139 1.730 1.00 98.25 90 ARG A C 1
ATOM 657 O O . ARG A 1 90 ? 6.086 -6.227 2.556 1.00 98.25 90 ARG A O 1
ATOM 664 N N . GLU A 1 91 ? 6.850 -7.118 0.637 1.00 98.19 91 GLU A N 1
ATOM 665 C CA . GLU A 1 91 ? 7.778 -6.028 0.315 1.00 98.19 91 GLU A CA 1
ATOM 666 C C . GLU A 1 91 ? 7.069 -4.681 0.142 1.00 98.19 91 GLU A C 1
ATOM 668 O O . GLU A 1 91 ? 7.630 -3.651 0.516 1.00 98.19 91 GLU A O 1
ATOM 673 N N . VAL A 1 92 ? 5.833 -4.662 -0.376 1.00 98.44 92 VAL A N 1
ATOM 674 C CA . VAL A 1 92 ? 5.015 -3.438 -0.432 1.00 98.44 92 VAL A CA 1
ATOM 675 C C . VAL A 1 92 ? 4.781 -2.891 0.977 1.00 98.44 92 VAL A C 1
ATOM 677 O O . VAL A 1 92 ? 4.993 -1.703 1.212 1.00 98.44 92 VAL A O 1
ATOM 680 N N . PHE A 1 93 ? 4.385 -3.734 1.932 1.00 98.38 93 PHE A N 1
ATOM 681 C CA . PHE A 1 93 ? 4.154 -3.302 3.314 1.00 98.38 93 PHE A CA 1
ATOM 682 C C . PHE A 1 93 ? 5.431 -2.826 4.012 1.00 98.38 93 PHE A C 1
ATOM 684 O O . PHE A 1 93 ? 5.393 -1.850 4.763 1.00 98.38 93 PHE A O 1
ATOM 691 N N . GLU A 1 94 ? 6.558 -3.490 3.760 1.00 98.25 94 GLU A N 1
ATOM 692 C CA . GLU A 1 94 ? 7.867 -3.065 4.264 1.00 98.25 94 GLU A CA 1
ATOM 693 C C . GLU A 1 94 ? 8.264 -1.705 3.670 1.00 98.25 94 GLU A C 1
ATOM 695 O O . GLU A 1 94 ? 8.589 -0.780 4.415 1.00 98.25 94 GLU A O 1
ATOM 700 N N . ALA A 1 95 ? 8.111 -1.526 2.355 1.00 97.62 95 ALA A N 1
ATOM 701 C CA . ALA A 1 95 ? 8.381 -0.259 1.681 1.00 97.62 95 ALA A CA 1
ATOM 702 C C . ALA A 1 95 ? 7.461 0.878 2.158 1.00 97.62 95 ALA A C 1
ATOM 704 O O . ALA A 1 95 ? 7.913 2.017 2.269 1.00 97.62 95 ALA A O 1
ATOM 705 N N . LEU A 1 96 ? 6.188 0.597 2.464 1.00 97.25 96 LEU A N 1
ATOM 706 C CA . LEU A 1 96 ? 5.279 1.570 3.081 1.00 97.25 96 LEU A CA 1
ATOM 707 C C . LEU A 1 96 ? 5.756 1.965 4.483 1.00 97.25 96 LEU A C 1
ATOM 709 O O . LEU A 1 96 ? 5.758 3.149 4.811 1.00 97.25 96 LEU A O 1
ATOM 713 N N . ALA A 1 97 ? 6.177 0.997 5.301 1.00 95.62 97 ALA A N 1
ATOM 714 C CA . ALA A 1 97 ? 6.677 1.268 6.647 1.00 95.62 97 ALA A CA 1
ATOM 715 C C . ALA A 1 97 ? 7.943 2.139 6.623 1.00 95.62 97 ALA A C 1
ATOM 717 O O . ALA A 1 97 ? 8.011 3.119 7.361 1.00 95.62 97 ALA A O 1
ATOM 718 N N . GLU A 1 98 ? 8.891 1.836 5.731 1.00 94.12 98 GLU A N 1
ATOM 719 C CA . GLU A 1 98 ? 10.078 2.667 5.476 1.00 94.12 98 GLU A CA 1
ATOM 720 C C . GLU A 1 98 ? 9.684 4.067 4.971 1.00 94.12 98 GLU A C 1
ATOM 722 O O . GLU A 1 98 ? 10.217 5.089 5.404 1.00 94.12 98 GLU A O 1
ATOM 727 N N . ALA A 1 99 ? 8.711 4.138 4.058 1.00 90.94 99 ALA A N 1
ATOM 728 C CA . ALA A 1 99 ? 8.250 5.389 3.471 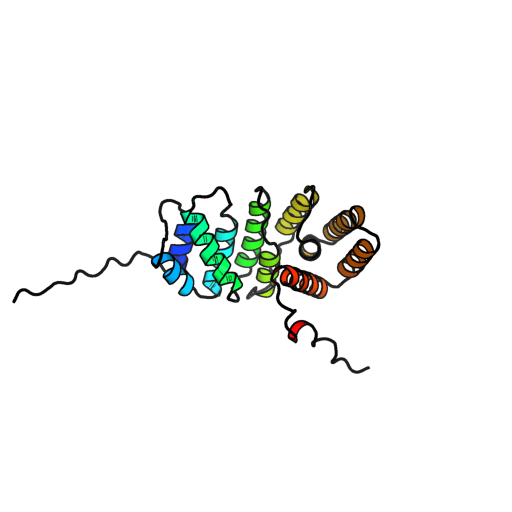1.00 90.94 99 ALA A CA 1
ATOM 729 C C . ALA A 1 99 ? 7.647 6.358 4.499 1.00 90.94 99 ALA A C 1
ATOM 731 O O . ALA A 1 99 ? 7.801 7.570 4.324 1.00 90.94 99 ALA A O 1
ATOM 732 N N . CYS A 1 100 ? 6.997 5.835 5.541 1.00 88.88 100 CYS A N 1
ATOM 733 C CA . CYS A 1 100 ? 6.380 6.594 6.630 1.00 88.88 100 CYS A CA 1
ATOM 734 C C . CYS A 1 100 ? 7.377 7.291 7.569 1.00 88.88 100 CYS A C 1
ATOM 736 O O . CYS A 1 100 ? 6.971 8.165 8.331 1.00 88.88 100 CYS A O 1
ATOM 738 N N . GLU A 1 101 ? 8.666 6.944 7.531 1.00 81.31 101 GLU A N 1
ATOM 739 C CA . GLU A 1 101 ? 9.704 7.667 8.287 1.00 81.31 101 GLU A CA 1
ATOM 740 C C . GLU A 1 101 ? 10.014 9.047 7.679 1.00 81.31 101 GLU A C 1
ATOM 742 O O . GLU A 1 101 ? 10.715 9.869 8.273 1.00 81.31 101 GLU A O 1
ATOM 747 N N . ARG A 1 102 ? 9.487 9.320 6.481 1.00 82.88 102 ARG A N 1
ATOM 748 C CA . ARG A 1 102 ? 9.679 10.573 5.751 1.00 82.88 102 ARG A CA 1
ATOM 749 C C . ARG A 1 102 ? 8.518 11.541 6.026 1.00 82.88 102 ARG A C 1
ATOM 751 O O . ARG A 1 102 ? 7.423 11.106 6.367 1.00 82.88 102 ARG A O 1
ATOM 758 N N . PRO A 1 103 ? 8.706 12.856 5.793 1.00 78.00 103 PRO A N 1
ATOM 759 C CA . PRO A 1 103 ? 7.644 13.850 5.995 1.00 78.00 103 PRO A CA 1
ATOM 760 C C . PRO A 1 103 ? 6.402 13.649 5.113 1.00 78.00 103 PRO A C 1
ATOM 762 O O . PRO A 1 103 ? 5.332 14.161 5.434 1.00 78.00 103 PRO A O 1
ATOM 765 N N . ASP A 1 104 ? 6.553 12.950 3.984 1.00 80.56 104 ASP A N 1
ATOM 766 C CA . ASP A 1 104 ? 5.468 12.662 3.050 1.00 80.56 104 ASP A CA 1
ATOM 767 C C . ASP A 1 104 ? 4.922 11.255 3.303 1.00 80.56 104 ASP A C 1
ATOM 769 O O . ASP A 1 104 ? 5.611 10.254 3.081 1.00 80.56 104 ASP A O 1
ATOM 773 N N . TRP A 1 105 ? 3.692 11.198 3.811 1.00 85.38 105 TRP A N 1
ATOM 774 C CA . TRP A 1 105 ? 3.052 9.949 4.197 1.00 85.38 105 TRP A CA 1
ATOM 775 C C . TRP A 1 105 ? 2.546 9.200 2.958 1.00 85.38 105 TRP A C 1
ATOM 777 O O . TRP A 1 105 ? 1.773 9.777 2.187 1.00 85.38 105 TRP A O 1
ATOM 787 N N . PRO A 1 106 ? 2.932 7.927 2.756 1.00 90.62 106 PRO A N 1
ATOM 788 C CA . PRO A 1 106 ? 2.526 7.175 1.579 1.00 90.62 106 PRO A CA 1
ATOM 789 C C . PRO A 1 106 ? 1.024 6.870 1.582 1.00 90.62 106 PRO A C 1
ATOM 791 O O . PRO A 1 106 ? 0.359 6.862 2.621 1.00 90.62 106 PRO A O 1
ATOM 794 N N . ASP A 1 107 ? 0.492 6.580 0.398 1.00 91.81 107 ASP A N 1
ATOM 795 C CA . ASP A 1 107 ? -0.847 6.023 0.255 1.00 91.81 107 ASP A CA 1
ATOM 796 C C . ASP A 1 107 ? -0.855 4.551 0.695 1.00 91.81 107 ASP A C 1
ATOM 798 O O . ASP A 1 107 ? -0.200 3.698 0.093 1.00 91.81 107 ASP A O 1
ATOM 802 N N . LEU A 1 108 ? -1.574 4.260 1.778 1.00 93.94 108 LEU A N 1
ATOM 803 C CA . LEU A 1 108 ? -1.662 2.925 2.358 1.00 93.94 108 LEU A CA 1
ATOM 804 C C . LEU A 1 108 ? -2.638 2.025 1.593 1.00 93.94 108 LEU A C 1
ATOM 806 O O . LEU A 1 108 ? -2.570 0.802 1.749 1.00 93.94 108 LEU A O 1
ATOM 810 N N . ALA A 1 109 ? -3.493 2.595 0.736 1.00 93.06 109 ALA A N 1
ATOM 811 C CA . ALA A 1 109 ? -4.377 1.829 -0.136 1.00 93.06 109 ALA A CA 1
ATOM 812 C C . ALA A 1 109 ? -3.579 0.928 -1.084 1.00 93.06 109 ALA A C 1
ATOM 814 O O . ALA A 1 109 ? -4.015 -0.182 -1.383 1.00 93.06 109 ALA A O 1
ATOM 815 N N . VAL A 1 110 ? -2.366 1.347 -1.467 1.00 94.38 110 VAL A N 1
ATOM 816 C CA . VAL A 1 110 ? -1.432 0.541 -2.269 1.00 94.38 110 VAL A CA 1
ATOM 817 C C . VAL A 1 110 ? -1.118 -0.794 -1.585 1.00 94.38 110 VAL A C 1
ATOM 819 O O . VAL A 1 110 ? -1.078 -1.829 -2.245 1.00 94.38 110 VAL A O 1
ATOM 822 N N . GLY A 1 111 ? -0.947 -0.800 -0.259 1.00 95.94 111 GLY A N 1
ATOM 823 C CA . GLY A 1 111 ? -0.694 -2.024 0.505 1.00 95.94 111 GLY A CA 1
ATOM 824 C C . GLY A 1 111 ? -1.899 -2.962 0.520 1.00 95.94 111 GLY A C 1
ATOM 825 O O . GLY A 1 111 ? -1.757 -4.158 0.272 1.00 95.94 111 GLY A O 1
ATOM 826 N N . LEU A 1 112 ? -3.098 -2.425 0.756 1.00 95.38 112 LEU A N 1
ATOM 827 C CA . LEU A 1 112 ? -4.333 -3.219 0.726 1.00 95.38 112 LEU A CA 1
ATOM 828 C C . LEU A 1 112 ? -4.604 -3.777 -0.678 1.00 95.38 112 LEU A C 1
ATOM 830 O O . LEU A 1 112 ? -4.877 -4.966 -0.822 1.00 95.38 112 LEU A O 1
ATOM 834 N N . GLY A 1 113 ? -4.427 -2.953 -1.713 1.00 94.19 113 GLY A N 1
ATOM 835 C CA . GLY A 1 113 ? -4.545 -3.367 -3.108 1.00 94.19 113 GLY A CA 1
ATOM 836 C C . GLY A 1 113 ? -3.526 -4.438 -3.506 1.00 94.19 113 GLY A C 1
ATOM 837 O O . GLY A 1 113 ? -3.842 -5.300 -4.324 1.00 94.19 113 GLY A O 1
ATOM 838 N N . ALA A 1 114 ? -2.328 -4.442 -2.912 1.00 96.50 114 ALA A N 1
ATOM 839 C CA . ALA A 1 114 ? -1.359 -5.514 -3.130 1.00 96.50 114 ALA A CA 1
ATOM 840 C C . ALA A 1 114 ? -1.850 -6.858 -2.572 1.00 96.50 114 ALA A C 1
ATOM 842 O O . ALA A 1 114 ? -1.716 -7.876 -3.248 1.00 96.50 114 ALA A O 1
ATOM 843 N N . LEU A 1 115 ? -2.473 -6.868 -1.387 1.00 96.12 115 LEU A N 1
ATOM 844 C CA . LEU A 1 115 ? -3.068 -8.085 -0.818 1.00 96.12 115 LEU A CA 1
ATOM 845 C C . LEU A 1 115 ? -4.262 -8.582 -1.642 1.00 96.12 115 LEU A C 1
ATOM 847 O O . LEU A 1 115 ? -4.373 -9.786 -1.862 1.00 96.12 115 LEU A O 1
ATOM 851 N N . ASP A 1 116 ? -5.110 -7.676 -2.133 1.00 93.88 116 ASP A N 1
ATOM 852 C CA . ASP A 1 116 ? -6.252 -8.024 -2.991 1.00 93.88 116 ASP A CA 1
ATOM 853 C C . ASP A 1 116 ? -5.808 -8.683 -4.310 1.00 93.88 116 ASP A C 1
ATOM 855 O O . ASP A 1 116 ? -6.487 -9.569 -4.826 1.00 93.88 116 ASP A O 1
ATOM 859 N N . ASN A 1 117 ? -4.653 -8.273 -4.844 1.00 95.62 117 ASN A N 1
ATOM 860 C CA . ASN A 1 117 ? -4.106 -8.760 -6.115 1.00 95.62 117 ASN A CA 1
ATOM 861 C C . ASN A 1 117 ? -2.936 -9.744 -5.940 1.00 95.62 117 ASN A C 1
ATOM 863 O O . ASN A 1 117 ? -2.152 -9.973 -6.872 1.00 95.62 117 ASN A O 1
ATOM 867 N N . CYS A 1 118 ? -2.804 -10.326 -4.748 1.00 97.38 118 CYS A N 1
ATOM 868 C CA . CYS A 1 118 ? -1.776 -11.314 -4.454 1.00 97.38 118 CYS A CA 1
ATOM 869 C C . CYS A 1 118 ? -2.107 -12.629 -5.183 1.00 97.38 118 CYS A C 1
ATOM 871 O O . CYS A 1 118 ? -3.190 -13.190 -5.028 1.00 97.38 118 CYS A O 1
ATOM 873 N N . THR A 1 119 ? -1.185 -13.157 -5.988 1.00 95.88 119 THR A N 1
ATOM 874 C CA . THR A 1 119 ? -1.421 -14.332 -6.849 1.00 95.88 119 THR A CA 1
ATOM 875 C C . THR A 1 119 ? -1.192 -15.672 -6.146 1.00 95.88 119 THR A C 1
ATOM 877 O O . THR A 1 119 ? -1.086 -16.704 -6.806 1.00 95.88 119 THR A O 1
ATOM 880 N N . GLY A 1 120 ? -1.075 -15.668 -4.820 1.00 94.94 120 GLY A N 1
ATOM 881 C CA . GLY A 1 120 ? -0.754 -16.829 -3.994 1.00 94.94 120 GLY A CA 1
ATOM 882 C C . GLY A 1 120 ? -1.347 -16.706 -2.587 1.00 94.94 120 GLY A C 1
ATOM 883 O O . GLY A 1 120 ? -2.202 -15.849 -2.357 1.00 94.94 120 GLY A O 1
ATOM 884 N N . PRO A 1 121 ? -0.927 -17.555 -1.631 1.00 96.56 121 PRO A N 1
ATOM 885 C CA . PRO A 1 121 ? -1.370 -17.423 -0.248 1.00 96.56 121 PRO A CA 1
ATOM 886 C C . PRO A 1 121 ? -0.971 -16.053 0.306 1.00 96.56 121 PRO A C 1
ATOM 888 O O . PRO A 1 121 ? 0.132 -15.569 0.051 1.00 96.56 121 PRO A O 1
ATOM 891 N N . LEU A 1 122 ? -1.864 -15.437 1.081 1.00 95.38 122 LEU A N 1
ATOM 892 C CA . LEU A 1 122 ? -1.576 -14.141 1.684 1.00 95.38 122 LEU A CA 1
ATOM 893 C C . LEU A 1 122 ? -0.382 -14.264 2.648 1.00 95.38 122 LEU A C 1
ATOM 895 O O . LEU A 1 122 ? -0.416 -15.119 3.539 1.00 95.38 122 LEU A O 1
ATOM 899 N N . PRO A 1 123 ? 0.660 -13.427 2.499 1.00 97.25 123 PRO A N 1
ATOM 900 C CA . PRO A 1 123 ? 1.790 -13.430 3.417 1.00 97.25 123 PRO A CA 1
ATOM 901 C C . PRO A 1 123 ? 1.391 -12.866 4.786 1.00 97.25 123 PRO A C 1
ATOM 903 O O . PRO A 1 123 ? 0.451 -12.074 4.912 1.00 97.25 123 PRO A O 1
ATOM 906 N N . ASP A 1 124 ? 2.160 -13.208 5.821 1.00 97.50 124 ASP A N 1
ATOM 907 C CA . ASP A 1 124 ? 2.080 -12.489 7.092 1.00 97.50 124 ASP A CA 1
ATOM 908 C C . ASP A 1 124 ? 2.729 -11.104 6.952 1.00 97.50 124 ASP A C 1
ATOM 910 O O . ASP A 1 124 ? 3.945 -10.976 6.797 1.00 97.50 124 ASP A O 1
ATOM 914 N N . VAL A 1 125 ? 1.900 -10.064 7.031 1.00 98.00 125 VAL A N 1
ATOM 915 C CA . VAL A 1 125 ? 2.310 -8.649 7.025 1.00 98.00 125 VAL A CA 1
ATOM 916 C C . VAL A 1 125 ? 2.103 -7.975 8.382 1.00 98.00 125 VAL A C 1
ATOM 918 O O . VAL A 1 125 ? 2.210 -6.753 8.497 1.00 98.00 125 VAL A O 1
ATOM 921 N N . SER A 1 126 ? 1.818 -8.747 9.435 1.00 98.06 126 SER A N 1
ATOM 922 C CA . SER A 1 126 ? 1.469 -8.207 10.751 1.00 98.06 126 SER A CA 1
ATOM 923 C C . SER A 1 126 ? 2.595 -7.376 11.374 1.00 98.06 126 SER A C 1
ATOM 925 O O . SER A 1 126 ? 2.326 -6.364 12.019 1.00 98.06 126 SER A O 1
ATOM 927 N N . GLY A 1 127 ? 3.860 -7.754 11.155 1.00 97.75 127 GLY A N 1
ATOM 928 C CA . GLY A 1 127 ? 5.033 -6.995 11.605 1.00 97.75 127 GLY A CA 1
ATOM 929 C C . GLY A 1 127 ? 5.093 -5.585 10.999 1.00 97.75 127 GLY A C 1
ATOM 930 O O . GLY A 1 127 ? 4.961 -4.610 11.743 1.00 97.75 127 GLY A O 1
ATOM 931 N N . PRO A 1 128 ? 5.233 -5.454 9.668 1.00 97.94 128 PRO A N 1
ATOM 932 C CA . PRO A 1 128 ? 5.170 -4.162 8.982 1.00 97.94 128 PRO A CA 1
ATOM 933 C C . PRO A 1 128 ? 3.893 -3.359 9.280 1.00 97.94 128 PRO A C 1
ATOM 935 O O . PRO A 1 128 ? 3.968 -2.154 9.517 1.00 97.94 128 PRO A O 1
ATOM 938 N N . ALA A 1 129 ? 2.727 -4.011 9.363 1.00 98.06 129 ALA A N 1
ATOM 939 C CA . ALA A 1 129 ? 1.469 -3.346 9.704 1.00 98.06 129 ALA A CA 1
ATOM 940 C C . ALA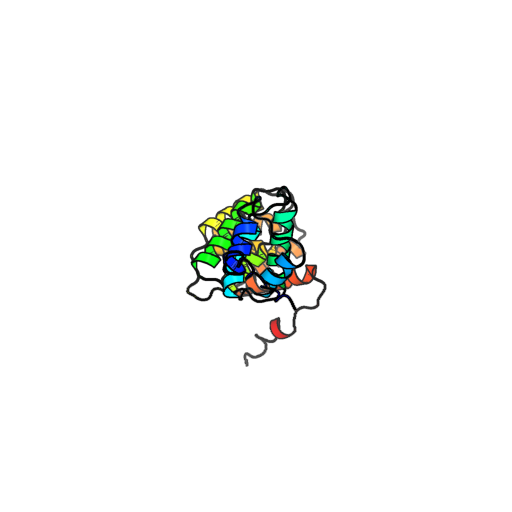 A 1 129 ? 1.491 -2.728 11.115 1.00 98.06 129 ALA A C 1
ATOM 942 O O . ALA A 1 129 ? 1.045 -1.596 11.296 1.00 98.06 129 ALA A O 1
ATOM 943 N N . ARG A 1 130 ? 2.069 -3.410 12.119 1.00 98.25 130 ARG A N 1
ATOM 944 C CA . ARG A 1 130 ? 2.266 -2.824 13.462 1.00 98.25 130 ARG A CA 1
ATOM 945 C C . ARG A 1 130 ? 3.176 -1.600 13.419 1.00 98.25 130 ARG A C 1
ATOM 947 O O . ARG A 1 130 ? 2.909 -0.629 14.127 1.00 98.25 130 ARG A O 1
ATOM 954 N N . THR A 1 131 ? 4.224 -1.625 12.595 1.00 97.50 131 THR A N 1
ATOM 955 C CA . THR A 1 131 ? 5.102 -0.461 12.398 1.00 97.50 131 THR A CA 1
ATOM 956 C C . THR A 1 131 ? 4.325 0.720 11.819 1.00 97.50 131 THR A C 1
ATOM 958 O O . THR A 1 131 ? 4.409 1.815 12.374 1.00 97.50 131 THR A O 1
ATOM 961 N N . LEU A 1 132 ? 3.515 0.492 10.779 1.00 97.12 132 LEU A N 1
ATOM 962 C CA . LEU A 1 132 ? 2.654 1.518 10.179 1.00 97.12 132 LEU A CA 1
ATOM 963 C C . LEU A 1 132 ? 1.682 2.123 11.196 1.00 97.12 132 LEU A C 1
ATOM 965 O O . LEU A 1 132 ? 1.610 3.345 11.313 1.00 97.12 132 LEU A O 1
ATOM 969 N N . VAL A 1 133 ? 0.994 1.284 11.975 1.00 97.50 133 VAL A N 1
ATOM 970 C CA . VAL A 1 133 ? 0.070 1.737 13.028 1.00 97.50 133 VAL A CA 1
ATOM 971 C C . VAL A 1 133 ? 0.793 2.594 14.063 1.00 97.50 133 VAL A C 1
ATOM 973 O O . VAL A 1 133 ? 0.315 3.672 14.408 1.00 97.50 133 VAL A O 1
ATOM 976 N N . ARG A 1 134 ? 1.960 2.152 14.546 1.00 97.31 134 ARG A N 1
ATOM 977 C CA . ARG A 1 134 ? 2.742 2.901 15.540 1.00 97.31 134 ARG A CA 1
ATOM 978 C C . ARG A 1 134 ? 3.150 4.276 15.015 1.00 97.31 134 ARG A C 1
ATOM 980 O O . ARG A 1 134 ? 2.982 5.263 15.724 1.00 97.31 134 ARG A O 1
ATOM 987 N N . LEU A 1 135 ? 3.687 4.337 13.796 1.00 95.38 135 LEU A N 1
ATOM 988 C CA . LEU A 1 135 ? 4.099 5.598 13.177 1.00 95.38 135 LEU A CA 1
ATOM 989 C C . LEU A 1 135 ? 2.891 6.519 12.941 1.00 95.38 135 LEU A C 1
ATOM 991 O O . LEU A 1 135 ? 2.989 7.723 13.142 1.00 95.38 135 LEU A O 1
ATOM 995 N N . TRP A 1 136 ? 1.741 5.959 12.563 1.00 95.12 136 TRP A N 1
ATOM 996 C CA . TRP A 1 136 ? 0.516 6.722 12.345 1.00 95.12 136 TRP A CA 1
ATOM 997 C C . TRP A 1 136 ? -0.064 7.296 13.640 1.00 95.12 136 TRP A C 1
ATOM 999 O O . TRP A 1 136 ? -0.451 8.460 13.674 1.00 95.12 136 TRP A O 1
ATOM 1009 N N . LEU A 1 137 ? -0.066 6.518 14.727 1.00 95.31 137 LEU A N 1
ATOM 1010 C CA . LEU A 1 137 ? -0.527 6.973 16.044 1.00 95.31 137 LEU A CA 1
ATOM 1011 C C . LEU A 1 137 ? 0.331 8.113 16.607 1.00 95.31 137 LEU A C 1
ATOM 1013 O O . LEU A 1 137 ? -0.172 8.917 17.389 1.00 95.31 137 LEU A O 1
ATOM 1017 N N . ALA A 1 138 ? 1.602 8.192 16.204 1.00 93.75 138 ALA A N 1
ATOM 1018 C CA . ALA A 1 138 ? 2.511 9.269 16.582 1.00 93.75 138 ALA A CA 1
ATOM 1019 C C . ALA A 1 138 ? 2.275 10.580 15.803 1.00 93.75 138 ALA A C 1
ATOM 1021 O O . ALA A 1 138 ? 2.888 11.594 16.129 1.00 93.75 138 ALA A O 1
ATOM 1022 N N . GLN A 1 139 ? 1.409 10.587 14.783 1.00 89.50 139 GLN A N 1
ATOM 1023 C CA . GLN A 1 139 ? 1.111 11.799 14.023 1.00 89.50 139 GLN A CA 1
ATOM 1024 C C . GLN A 1 139 ? 0.155 12.729 14.775 1.00 89.50 139 GLN A C 1
ATOM 1026 O O . GLN A 1 139 ? -0.867 12.307 15.319 1.00 89.50 139 GLN A O 1
ATOM 1031 N N . GLU A 1 140 ? 0.427 14.032 14.691 1.00 86.50 140 GLU A N 1
ATOM 1032 C CA . GLU A 1 140 ? -0.490 15.064 15.185 1.00 86.50 140 GLU A CA 1
ATOM 1033 C C . GLU A 1 140 ? -1.790 15.116 14.371 1.00 86.50 140 GLU A C 1
ATOM 1035 O O . GLU A 1 140 ? -2.868 15.298 14.929 1.00 86.50 140 GLU A O 1
ATOM 1040 N N . LYS A 1 141 ? -1.693 14.954 13.044 1.00 84.56 141 LYS A N 1
ATOM 1041 C CA . LYS A 1 141 ? -2.820 15.058 12.102 1.00 84.56 141 LYS A CA 1
ATOM 1042 C C . LYS A 1 141 ? -2.920 13.806 11.231 1.00 84.56 141 LYS A C 1
ATOM 1044 O O . LYS A 1 141 ? -2.498 13.843 10.071 1.00 84.56 141 LYS A O 1
ATOM 1049 N N . PRO A 1 142 ? -3.457 12.706 11.779 1.00 82.00 142 PRO A N 1
ATOM 1050 C CA . PRO A 1 142 ? -3.584 11.460 11.044 1.00 82.00 142 PRO A CA 1
ATOM 1051 C C . PRO A 1 142 ? -4.407 11.619 9.757 1.00 82.00 142 PRO A C 1
ATOM 1053 O O . PRO A 1 142 ? -5.429 12.304 9.722 1.00 82.00 142 PRO A O 1
ATOM 1056 N N . ARG A 1 143 ? -3.969 10.953 8.686 1.00 85.50 143 ARG A N 1
ATOM 1057 C CA . ARG A 1 143 ? -4.674 10.868 7.393 1.00 85.50 143 ARG A CA 1
ATOM 1058 C C . ARG A 1 143 ? -5.100 9.425 7.118 1.00 85.50 143 ARG A C 1
ATOM 1060 O O . ARG A 1 143 ? -4.569 8.509 7.732 1.00 85.50 143 ARG A O 1
ATOM 1067 N N . GLN A 1 144 ? -6.001 9.223 6.152 1.00 90.56 144 GLN A N 1
ATOM 1068 C CA . GLN A 1 144 ? -6.412 7.886 5.684 1.00 90.56 144 GLN A CA 1
ATOM 1069 C C . GLN A 1 144 ? -7.012 7.022 6.814 1.00 90.56 144 GLN A C 1
ATOM 1071 O O . GLN A 1 144 ? -6.652 5.863 6.993 1.00 90.56 144 GLN A O 1
ATOM 1076 N N . SER A 1 145 ? -7.911 7.609 7.615 1.00 92.38 145 SER A N 1
ATOM 1077 C CA . SER A 1 145 ? -8.454 7.002 8.839 1.00 92.38 145 SER A CA 1
ATOM 1078 C C . SER A 1 145 ? -9.053 5.608 8.622 1.00 92.38 145 SER A C 1
ATOM 1080 O O . SER A 1 145 ? -8.754 4.689 9.380 1.00 92.38 145 SER A O 1
ATOM 1082 N N . TYR A 1 146 ? -9.850 5.421 7.567 1.00 93.38 146 TYR A N 1
ATOM 1083 C CA . TYR A 1 146 ? -10.482 4.130 7.272 1.00 93.38 146 TYR A CA 1
ATOM 1084 C C . TYR A 1 146 ? -9.481 3.098 6.741 1.00 93.38 146 TYR A C 1
ATOM 1086 O O . TYR A 1 146 ? -9.491 1.948 7.179 1.00 93.38 146 TYR A O 1
ATOM 1094 N N . THR A 1 147 ? -8.554 3.516 5.878 1.00 95.44 147 THR A N 1
ATOM 1095 C CA . THR A 1 147 ? -7.440 2.681 5.407 1.00 95.44 147 THR A CA 1
ATOM 1096 C C . THR A 1 147 ? -6.576 2.217 6.578 1.00 95.44 147 THR A C 1
ATOM 1098 O O . THR A 1 147 ? -6.204 1.047 6.650 1.00 95.44 147 THR A O 1
ATOM 1101 N N . MET A 1 148 ? -6.337 3.085 7.567 1.00 96.50 148 MET A N 1
ATOM 1102 C CA . MET A 1 148 ? -5.611 2.715 8.781 1.00 96.50 148 MET A CA 1
ATOM 1103 C C . MET A 1 148 ? -6.383 1.728 9.665 1.00 96.50 148 MET A C 1
ATOM 1105 O O . MET A 1 148 ? -5.756 0.846 10.241 1.00 96.50 148 MET A O 1
ATOM 1109 N N . LEU A 1 149 ? -7.718 1.794 9.753 1.00 96.75 149 LEU A N 1
ATOM 1110 C CA . LEU A 1 149 ? -8.502 0.760 10.451 1.00 96.75 149 LEU A CA 1
ATOM 1111 C C . LEU A 1 149 ? -8.326 -0.617 9.791 1.00 96.75 149 LEU A C 1
ATOM 1113 O O . LEU A 1 149 ? -8.153 -1.615 10.491 1.00 96.75 149 LEU A O 1
ATOM 1117 N N . ALA A 1 150 ? -8.306 -0.677 8.457 1.00 96.94 150 ALA A N 1
ATOM 1118 C CA . ALA A 1 150 ? -8.037 -1.918 7.733 1.00 96.94 150 ALA A CA 1
ATOM 1119 C C . ALA A 1 150 ? -6.598 -2.420 7.967 1.00 96.94 150 ALA A C 1
ATOM 1121 O O . ALA A 1 150 ? -6.409 -3.596 8.272 1.00 96.94 150 ALA A O 1
ATOM 1122 N N . VAL A 1 151 ? -5.588 -1.541 7.913 1.00 97.56 151 VAL A N 1
ATOM 1123 C CA . VAL A 1 151 ? -4.186 -1.893 8.222 1.00 97.56 151 VAL A CA 1
ATOM 1124 C C . VAL A 1 151 ? -4.021 -2.351 9.677 1.00 97.56 151 VAL A C 1
ATOM 1126 O O . VAL A 1 151 ? -3.295 -3.307 9.951 1.00 97.56 151 VAL A O 1
ATOM 1129 N N . ALA A 1 152 ? -4.712 -1.715 10.620 1.00 97.50 152 ALA A N 1
ATOM 1130 C CA . ALA A 1 152 ? -4.637 -2.057 12.034 1.00 97.50 152 ALA A CA 1
ATOM 1131 C C . ALA A 1 152 ? -5.219 -3.442 12.340 1.00 97.50 152 ALA A C 1
ATOM 1133 O O . ALA A 1 152 ? -4.710 -4.141 13.215 1.00 97.50 152 ALA A O 1
ATOM 1134 N N . ASP A 1 153 ? -6.219 -3.882 11.579 1.00 96.50 153 ASP A N 1
ATOM 1135 C CA . ASP A 1 153 ? -6.723 -5.253 11.651 1.00 96.50 153 ASP A CA 1
ATOM 1136 C C . ASP A 1 153 ? -5.657 -6.286 11.231 1.00 96.50 153 ASP A C 1
ATOM 1138 O O . ASP A 1 153 ? -5.510 -7.326 11.872 1.00 96.50 153 ASP A O 1
ATOM 1142 N N . LEU A 1 154 ? -4.829 -5.969 10.222 1.00 97.00 154 LEU A N 1
ATOM 1143 C CA . LEU A 1 154 ? -3.680 -6.803 9.818 1.00 97.00 154 LEU A CA 1
ATOM 1144 C C . LEU A 1 154 ? -2.622 -6.910 10.925 1.00 97.00 154 LEU A C 1
ATOM 1146 O O . LEU A 1 154 ? -1.968 -7.941 11.077 1.00 97.00 154 LEU A O 1
ATOM 1150 N N . ALA A 1 155 ? -2.445 -5.834 11.692 1.00 97.06 155 ALA A N 1
ATOM 1151 C CA . ALA A 1 155 ? -1.504 -5.756 12.806 1.00 97.06 155 ALA A CA 1
ATOM 1152 C C . ALA A 1 155 ? -1.976 -6.536 14.056 1.00 97.06 155 ALA A C 1
ATOM 1154 O O . ALA A 1 155 ? -1.144 -6.914 14.895 1.00 97.06 155 ALA A O 1
ATOM 1155 N N . GLY A 1 156 ? -3.287 -6.795 14.162 1.00 94.31 156 GLY A N 1
ATOM 1156 C CA . GLY A 1 156 ? -3.953 -7.556 15.223 1.00 94.31 156 GLY A CA 1
ATOM 1157 C C . GLY A 1 156 ? -4.941 -6.725 16.057 1.00 94.31 156 GLY A C 1
ATOM 1158 O O . GLY A 1 156 ? -4.902 -5.497 16.072 1.00 94.31 156 GLY A O 1
ATOM 1159 N N . GLY A 1 157 ? -5.812 -7.394 16.826 1.00 89.31 157 GLY A N 1
ATOM 1160 C CA . GLY A 1 157 ? -6.943 -6.744 17.518 1.00 89.31 157 GLY A CA 1
ATOM 1161 C C . GLY A 1 157 ? -6.576 -5.630 18.513 1.00 89.31 157 GLY A C 1
ATOM 1162 O O . GLY A 1 157 ? -7.350 -4.693 18.698 1.00 89.31 157 GLY A O 1
ATOM 1163 N N . GLY A 1 158 ? -5.387 -5.684 19.124 1.00 95.50 158 GLY A N 1
ATOM 1164 C CA . GLY A 1 158 ? -4.887 -4.592 19.970 1.00 95.50 158 GLY A CA 1
ATOM 1165 C C . GLY A 1 158 ? -4.606 -3.309 19.180 1.00 95.50 158 GLY A C 1
ATOM 1166 O O . GLY A 1 158 ? -4.961 -2.225 19.630 1.00 95.50 158 GLY A O 1
ATOM 1167 N N . ALA A 1 159 ? -4.044 -3.435 17.975 1.00 97.50 159 ALA A N 1
ATOM 1168 C CA . ALA A 1 159 ? -3.750 -2.301 17.102 1.00 97.50 159 ALA A CA 1
ATOM 1169 C C . ALA A 1 159 ? -5.036 -1.651 16.569 1.00 97.50 159 ALA A C 1
ATOM 1171 O O . ALA A 1 159 ? -5.159 -0.426 16.605 1.00 97.50 159 ALA A O 1
ATOM 1172 N N . LEU A 1 160 ? -6.015 -2.461 16.144 1.00 97.50 160 LEU A N 1
ATOM 1173 C CA . LEU A 1 160 ? -7.324 -1.968 15.699 1.00 97.50 160 LEU A CA 1
ATOM 1174 C C . LEU A 1 160 ? -8.022 -1.147 16.790 1.00 97.50 160 LEU A C 1
ATOM 1176 O O . LEU A 1 160 ? -8.534 -0.061 16.515 1.00 97.50 160 LEU A O 1
ATOM 1180 N N . ARG A 1 161 ? -7.988 -1.632 18.038 1.00 97.00 161 ARG A N 1
ATOM 1181 C CA . ARG A 1 161 ? -8.539 -0.902 19.184 1.00 97.00 161 ARG A CA 1
ATOM 1182 C C . ARG A 1 161 ? -7.858 0.455 19.364 1.00 97.00 161 ARG A C 1
ATOM 1184 O O . ARG A 1 161 ? -8.555 1.461 19.424 1.00 97.00 161 ARG A O 1
ATOM 1191 N N . SER A 1 162 ? -6.525 0.496 19.385 1.00 97.81 162 SER A N 1
ATOM 1192 C CA . SER A 1 162 ? -5.776 1.747 19.574 1.00 97.81 162 SER A CA 1
ATOM 1193 C C . SER A 1 162 ? -6.045 2.778 18.474 1.00 97.81 162 SER A C 1
ATOM 1195 O O . SER A 1 162 ? -6.218 3.958 18.773 1.00 97.81 162 SER A O 1
ATOM 1197 N N . VAL A 1 163 ? -6.126 2.353 17.208 1.00 97.25 163 VAL A N 1
ATOM 1198 C CA . VAL A 1 163 ? -6.476 3.252 16.092 1.00 97.25 163 VAL A CA 1
ATOM 1199 C C . VAL A 1 163 ? -7.909 3.761 16.229 1.00 97.25 163 VAL A C 1
ATOM 1201 O O . VAL A 1 163 ? -8.143 4.962 16.099 1.00 97.25 163 VAL A O 1
ATOM 1204 N N .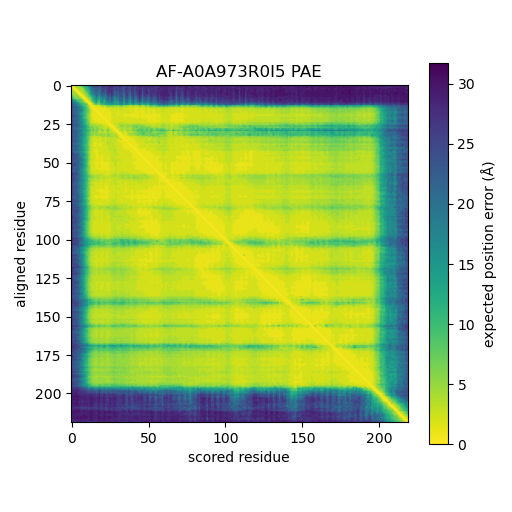 SER A 1 164 ? -8.863 2.880 16.538 1.00 96.75 164 SER A N 1
ATOM 1205 C CA . SER A 1 164 ? -10.259 3.270 16.750 1.00 96.75 164 SER A CA 1
ATOM 1206 C C . SER A 1 164 ? -10.406 4.273 17.898 1.00 96.75 164 SER A C 1
ATOM 1208 O O . SER A 1 164 ? -11.150 5.240 17.766 1.00 96.75 164 SER A O 1
ATOM 1210 N N . GLU A 1 165 ? -9.725 4.060 19.023 1.00 96.50 165 GLU A N 1
ATOM 1211 C CA . GLU A 1 165 ? -9.756 4.971 20.174 1.00 96.50 165 GLU A CA 1
ATOM 1212 C C . GLU A 1 165 ? -9.155 6.334 19.820 1.00 96.50 165 GLU A C 1
ATOM 1214 O O . GLU A 1 165 ? -9.780 7.363 20.083 1.00 96.50 165 GLU A O 1
ATOM 1219 N N . ARG A 1 166 ? -7.994 6.348 19.148 1.00 95.19 166 ARG A N 1
ATOM 1220 C CA . ARG A 1 166 ? -7.342 7.579 18.679 1.00 95.19 166 ARG A CA 1
ATOM 1221 C C . ARG A 1 166 ? -8.269 8.399 17.785 1.00 95.19 166 ARG A C 1
ATOM 1223 O O . ARG A 1 166 ? -8.405 9.598 18.003 1.00 95.19 166 ARG A O 1
ATOM 1230 N N . LEU A 1 167 ? -8.890 7.761 16.792 1.00 93.69 167 LEU A N 1
ATOM 1231 C CA . LEU A 1 167 ? -9.773 8.435 15.840 1.00 93.69 167 LEU A CA 1
ATOM 1232 C C . LEU A 1 167 ? -11.022 9.006 16.517 1.00 93.69 167 LEU A C 1
ATOM 1234 O O . LEU A 1 167 ? -11.442 10.113 16.191 1.00 93.69 167 LEU A O 1
ATOM 1238 N N . ARG A 1 168 ? -11.610 8.271 17.468 1.00 93.50 168 ARG A N 1
ATOM 1239 C CA . ARG A 1 168 ? -12.806 8.718 18.197 1.00 93.50 168 ARG A CA 1
ATOM 1240 C C . ARG A 1 168 ? -12.509 9.876 19.147 1.00 93.50 168 ARG A C 1
ATOM 1242 O O . ARG A 1 168 ? -13.350 10.757 19.271 1.00 93.50 168 ARG A O 1
ATOM 1249 N N . GLY A 1 169 ? -11.336 9.890 19.785 1.00 90.19 169 GLY A N 1
ATOM 1250 C CA . GLY A 1 169 ? -10.942 10.935 20.738 1.00 90.19 169 GLY A CA 1
ATOM 1251 C C . GLY A 1 169 ? -10.849 12.343 20.137 1.00 90.19 169 GLY A C 1
ATOM 1252 O O . GLY A 1 169 ? -11.143 13.313 20.830 1.00 90.19 169 GLY A O 1
ATOM 1253 N N . ASP A 1 170 ? -10.516 12.448 18.848 1.00 80.69 170 ASP A N 1
ATOM 1254 C CA . ASP A 1 170 ? -10.356 13.729 18.138 1.00 80.69 170 ASP A CA 1
ATOM 1255 C C . ASP A 1 170 ? -11.594 14.135 17.315 1.00 80.69 170 ASP A C 1
ATOM 1257 O O . ASP A 1 170 ? -11.568 15.139 16.601 1.00 80.69 170 ASP A O 1
ATOM 1261 N N . SER A 1 171 ? -12.673 13.351 17.375 1.00 86.62 171 SER A N 1
ATOM 1262 C CA . SER A 1 171 ? -13.812 13.459 16.458 1.00 86.62 171 SER A CA 1
ATOM 1263 C C . SER A 1 171 ? -15.096 13.932 17.145 1.00 86.62 171 SER A C 1
ATOM 1265 O O . SER A 1 171 ? -15.330 13.682 18.324 1.00 86.62 171 SER A O 1
ATOM 1267 N N . GLY A 1 172 ? -15.986 14.577 16.381 1.00 89.56 172 GLY A N 1
ATOM 1268 C CA . GLY A 1 172 ? -17.361 14.832 16.823 1.00 89.56 172 GLY A CA 1
ATOM 1269 C C . GLY A 1 172 ? -18.173 13.536 16.958 1.00 89.56 172 GLY A C 1
ATOM 1270 O O . GLY A 1 172 ? -17.835 12.529 16.339 1.00 89.56 172 GLY A O 1
ATOM 1271 N N . ALA A 1 173 ? -19.273 13.569 17.723 1.00 91.00 173 ALA A N 1
ATOM 1272 C CA . ALA A 1 173 ? -20.070 12.382 18.071 1.00 91.00 173 ALA A CA 1
ATOM 1273 C C . ALA A 1 173 ? -20.475 11.516 16.861 1.00 91.00 173 ALA A C 1
ATOM 1275 O O . ALA A 1 173 ? -20.303 10.304 16.894 1.00 91.00 173 ALA A O 1
ATOM 1276 N N . ILE A 1 174 ? -20.912 12.139 15.761 1.00 90.38 174 ILE A N 1
ATOM 1277 C CA . ILE A 1 174 ? -21.315 11.428 14.535 1.00 90.38 174 ILE A CA 1
ATOM 1278 C C . ILE A 1 174 ? -20.145 10.638 13.933 1.00 90.38 174 ILE A C 1
ATOM 1280 O O . ILE A 1 174 ? -20.280 9.462 13.611 1.00 90.38 174 ILE A O 1
ATOM 1284 N N . VAL A 1 175 ? -18.979 11.275 13.803 1.00 89.50 175 VAL A N 1
ATOM 1285 C CA . VAL A 1 175 ? -17.783 10.635 13.237 1.00 89.50 175 VAL A CA 1
ATOM 1286 C C . VAL A 1 175 ? -17.275 9.543 14.179 1.00 89.50 175 VAL A C 1
ATOM 1288 O O . VAL A 1 175 ? -16.849 8.483 13.727 1.00 89.50 175 VAL A O 1
ATOM 1291 N N . ALA A 1 176 ? -17.367 9.756 15.494 1.00 91.81 176 ALA A N 1
ATOM 1292 C CA . ALA A 1 176 ? -16.996 8.750 16.479 1.00 91.81 176 ALA A CA 1
ATOM 1293 C C . ALA A 1 176 ? -17.878 7.487 16.402 1.00 91.81 176 ALA A C 1
ATOM 1295 O O . ALA A 1 176 ? -17.349 6.381 16.553 1.00 91.81 176 ALA A O 1
ATOM 1296 N N . ASP A 1 177 ? -19.179 7.640 16.142 1.00 94.31 177 ASP A N 1
ATOM 1297 C CA . ASP A 1 177 ? -20.102 6.522 15.918 1.00 94.31 177 ASP A CA 1
ATOM 1298 C C . ASP A 1 177 ? -19.807 5.811 14.591 1.00 94.31 177 ASP A C 1
ATOM 1300 O O . ASP A 1 177 ? -19.741 4.583 14.557 1.00 94.31 177 ASP A O 1
ATOM 1304 N N . GLU A 1 178 ? -19.526 6.556 13.516 1.00 94.69 178 GLU A N 1
ATOM 1305 C CA . GLU A 1 178 ? -19.112 5.976 12.231 1.00 94.69 178 GLU A CA 1
ATOM 1306 C C . GLU A 1 178 ? -17.833 5.134 12.376 1.00 94.69 178 GLU A C 1
ATOM 1308 O O . GLU A 1 178 ? -17.783 3.994 11.912 1.00 94.69 178 GLU A O 1
ATOM 1313 N N . ILE A 1 179 ? -16.815 5.646 13.077 1.00 94.94 179 ILE A N 1
ATOM 1314 C CA . ILE A 1 179 ? -15.580 4.898 13.357 1.00 94.94 179 ILE A CA 1
ATOM 1315 C C . ILE A 1 179 ? -15.886 3.619 14.139 1.00 94.94 179 ILE A C 1
ATOM 1317 O O . ILE A 1 179 ? -15.308 2.578 13.834 1.00 94.94 179 ILE A O 1
ATOM 1321 N N . ALA A 1 180 ? -16.778 3.676 15.133 1.00 95.06 180 ALA A N 1
ATOM 1322 C CA . ALA A 1 180 ? -17.151 2.503 15.919 1.00 95.06 180 ALA A CA 1
ATOM 1323 C C . ALA A 1 180 ? -17.854 1.441 15.060 1.00 95.06 180 ALA A C 1
ATOM 1325 O O . ALA A 1 180 ? -17.531 0.257 15.179 1.00 95.06 180 ALA A O 1
ATOM 1326 N N . VAL A 1 181 ? -18.752 1.860 14.161 1.00 96.88 181 VAL A N 1
ATOM 1327 C CA . VAL A 1 181 ? -19.400 0.967 13.190 1.00 96.88 181 VAL A CA 1
ATOM 1328 C C . VAL A 1 181 ? -18.351 0.314 12.296 1.00 96.88 181 VAL A C 1
ATOM 1330 O O . VAL A 1 181 ? -18.291 -0.912 12.237 1.00 96.88 181 VAL A O 1
ATOM 1333 N N . VAL A 1 182 ? -17.470 1.100 11.666 1.00 95.81 182 VAL A N 1
ATOM 1334 C CA . VAL A 1 182 ? -16.436 0.568 10.760 1.00 95.81 182 VAL A CA 1
ATOM 1335 C C . VAL A 1 182 ? -15.460 -0.350 11.499 1.00 95.81 182 VAL A C 1
ATOM 1337 O O . VAL A 1 182 ? -15.103 -1.412 10.992 1.00 95.81 182 VAL A O 1
ATOM 1340 N N . ALA A 1 183 ? -15.050 0.002 12.717 1.00 95.38 183 ALA A N 1
ATOM 1341 C CA . ALA A 1 183 ? -14.189 -0.843 13.539 1.00 95.38 183 ALA A CA 1
ATOM 1342 C C . ALA A 1 183 ? -14.861 -2.173 13.929 1.00 95.38 183 ALA A C 1
ATOM 1344 O O . ALA A 1 183 ? -14.148 -3.146 14.156 1.00 95.38 183 ALA A O 1
ATOM 1345 N N . GLY A 1 184 ? -16.196 -2.238 13.971 1.00 95.44 184 GLY A N 1
ATOM 1346 C CA . GLY A 1 184 ? -16.968 -3.453 14.249 1.00 95.44 184 GLY A CA 1
ATOM 1347 C C . GLY A 1 184 ? -17.213 -4.368 13.043 1.00 95.44 184 GLY A C 1
ATOM 1348 O O . GLY A 1 184 ? -17.632 -5.506 13.237 1.00 95.44 184 GLY A O 1
ATOM 1349 N N . LEU A 1 185 ? -16.939 -3.905 11.819 1.00 96.44 185 LEU A N 1
ATOM 1350 C CA . LEU A 1 185 ? -17.124 -4.693 10.597 1.00 96.44 185 LEU A CA 1
ATOM 1351 C C . LEU A 1 185 ? -16.166 -5.894 10.521 1.00 96.44 185 LEU A C 1
ATOM 1353 O O . LEU A 1 185 ? -15.149 -5.964 11.222 1.00 96.44 185 LEU A O 1
ATOM 1357 N N . SER A 1 186 ? -16.449 -6.839 9.624 1.00 93.94 186 SER A N 1
ATOM 1358 C CA . SER A 1 186 ? -15.475 -7.871 9.260 1.00 93.94 186 SER A CA 1
ATOM 1359 C C . SER A 1 186 ? -14.264 -7.265 8.539 1.00 93.94 186 SER A C 1
ATOM 1361 O O . SER A 1 186 ? -14.291 -6.139 8.035 1.00 93.94 186 SER A O 1
ATOM 1363 N N . ARG A 1 187 ? -13.176 -8.036 8.436 1.00 89.44 187 ARG A N 1
ATOM 1364 C CA . ARG A 1 187 ? -11.968 -7.620 7.709 1.00 89.44 187 ARG A CA 1
ATOM 1365 C C . ARG A 1 187 ? -12.252 -7.240 6.253 1.00 89.44 187 ARG A C 1
ATOM 1367 O O . ARG A 1 187 ? -11.740 -6.229 5.778 1.00 89.44 187 ARG A O 1
ATOM 1374 N N . ALA A 1 188 ? -13.063 -8.041 5.561 1.00 88.31 188 ALA A N 1
ATOM 1375 C CA . ALA A 1 188 ? -13.405 -7.814 4.159 1.00 88.31 188 ALA A CA 1
ATOM 1376 C C . ALA A 1 188 ? -14.236 -6.533 3.979 1.00 88.31 188 ALA A C 1
ATOM 1378 O O . ALA A 1 188 ? -13.950 -5.721 3.102 1.00 88.31 188 ALA A O 1
ATOM 1379 N N . GLU A 1 189 ? -15.212 -6.306 4.857 1.00 92.38 189 GLU A N 1
ATOM 1380 C CA . GLU A 1 189 ? -16.038 -5.094 4.851 1.00 92.38 189 GLU A CA 1
ATOM 1381 C C . GLU A 1 189 ? -15.223 -3.839 5.201 1.00 92.38 189 GLU A C 1
ATOM 1383 O O . GLU A 1 189 ? -15.366 -2.814 4.536 1.00 92.38 189 GLU A O 1
ATOM 1388 N N . ARG A 1 190 ? -14.300 -3.906 6.173 1.00 93.94 190 ARG A N 1
ATOM 1389 C CA . ARG A 1 190 ? -13.375 -2.791 6.458 1.00 93.94 190 ARG A CA 1
ATOM 1390 C C . ARG A 1 190 ? -12.505 -2.438 5.257 1.00 93.94 190 ARG A C 1
ATOM 1392 O O . ARG A 1 190 ? -12.323 -1.256 4.973 1.00 93.94 190 ARG A O 1
ATOM 1399 N N . ALA A 1 191 ? -11.978 -3.440 4.552 1.00 89.44 191 ALA A N 1
ATOM 1400 C CA . ALA A 1 191 ? -11.192 -3.216 3.341 1.00 89.44 191 ALA A CA 1
ATOM 1401 C C . ALA A 1 191 ? -12.035 -2.567 2.226 1.00 89.44 191 ALA A C 1
ATOM 1403 O O . ALA A 1 191 ? -11.559 -1.665 1.540 1.00 89.44 191 ALA A O 1
ATOM 1404 N N . LEU A 1 192 ? -13.307 -2.956 2.082 1.00 89.31 192 LEU A N 1
ATOM 1405 C CA . LEU A 1 192 ? -14.249 -2.310 1.161 1.00 89.31 192 LEU A CA 1
ATOM 1406 C C . LEU A 1 192 ? -14.478 -0.832 1.506 1.00 89.31 192 LEU A C 1
ATOM 1408 O O . LEU A 1 192 ? -14.355 0.014 0.622 1.00 89.31 192 LEU A O 1
ATOM 1412 N N . VAL A 1 193 ? -14.743 -0.512 2.777 1.00 91.19 193 VAL A N 1
ATOM 1413 C CA . VAL A 1 193 ? -14.929 0.879 3.232 1.00 91.19 193 VAL A CA 1
ATOM 1414 C C . VAL A 1 193 ? -13.670 1.715 3.002 1.00 91.19 193 VAL A C 1
ATOM 1416 O O . VAL A 1 193 ? -13.772 2.842 2.518 1.00 91.19 193 VAL A O 1
ATOM 1419 N N . ALA A 1 194 ? -12.489 1.166 3.308 1.00 89.69 194 ALA A N 1
ATOM 1420 C CA . ALA A 1 194 ? -11.214 1.834 3.055 1.00 89.69 194 ALA A CA 1
ATOM 1421 C C . ALA A 1 194 ? -11.077 2.242 1.579 1.00 89.69 194 ALA A C 1
ATOM 1423 O O . ALA A 1 194 ? -10.813 3.406 1.293 1.00 89.69 194 ALA A O 1
ATOM 1424 N N . ARG A 1 195 ? -11.365 1.322 0.648 1.00 82.12 195 ARG A N 1
ATOM 1425 C CA . ARG A 1 195 ? -11.321 1.601 -0.796 1.00 82.12 195 ARG A CA 1
ATOM 1426 C C . ARG A 1 195 ? -12.350 2.647 -1.216 1.00 82.12 195 ARG A C 1
ATOM 1428 O O . ARG A 1 195 ? -11.995 3.608 -1.889 1.00 82.12 195 ARG A O 1
ATOM 1435 N N . ALA A 1 196 ? -13.606 2.494 -0.793 1.00 83.69 196 ALA A N 1
ATOM 1436 C CA . ALA A 1 196 ? -14.695 3.404 -1.156 1.00 83.69 196 ALA A CA 1
ATOM 1437 C C . ALA A 1 196 ? -14.410 4.861 -0.746 1.00 83.69 196 ALA A C 1
ATOM 1439 O O . ALA A 1 196 ? -14.719 5.787 -1.489 1.00 83.69 196 ALA A O 1
ATOM 1440 N N . ARG A 1 197 ? -13.780 5.069 0.414 1.00 74.94 197 ARG A N 1
ATOM 1441 C CA . ARG A 1 197 ? -13.440 6.410 0.916 1.00 74.94 197 ARG A CA 1
ATOM 1442 C C . ARG A 1 197 ? -12.190 7.013 0.278 1.00 74.94 197 ARG A C 1
ATOM 1444 O O . ARG A 1 197 ? -12.059 8.236 0.280 1.00 74.94 197 ARG A O 1
ATOM 1451 N N . ASP A 1 198 ? -11.305 6.202 -0.294 1.00 62.75 198 ASP A N 1
ATOM 1452 C CA . ASP A 1 198 ? -10.212 6.716 -1.124 1.00 62.75 198 ASP A CA 1
ATOM 1453 C C . ASP A 1 198 ? -10.722 7.190 -2.503 1.00 62.75 198 ASP A C 1
ATOM 1455 O O . ASP A 1 198 ? -10.195 8.168 -3.037 1.00 62.75 198 ASP A O 1
ATOM 1459 N N . PHE A 1 199 ? -11.829 6.634 -3.024 1.00 51.59 199 PHE A N 1
ATOM 1460 C CA . PHE A 1 199 ? -12.499 7.154 -4.232 1.00 51.59 199 PHE A CA 1
ATOM 1461 C C . PHE A 1 199 ? -13.112 8.553 -4.046 1.00 51.59 199 PHE A C 1
ATOM 1463 O O . PHE A 1 199 ? -13.081 9.351 -4.984 1.00 51.59 199 PHE A O 1
ATOM 1470 N N . ASP A 1 200 ? -13.571 8.908 -2.838 1.00 50.91 200 ASP A N 1
ATOM 1471 C CA . ASP A 1 200 ? -14.091 10.256 -2.536 1.00 50.91 200 ASP A CA 1
ATOM 1472 C C . ASP A 1 200 ? -13.019 11.356 -2.730 1.00 50.91 200 ASP A C 1
ATOM 1474 O O . ASP A 1 200 ? -13.349 12.517 -2.979 1.00 50.91 200 ASP A O 1
ATOM 1478 N N . ARG A 1 201 ? -11.718 11.016 -2.683 1.00 48.28 201 ARG A N 1
ATOM 1479 C CA . ARG A 1 201 ? -10.618 11.944 -3.022 1.00 48.28 201 ARG A CA 1
ATOM 1480 C C . ARG A 1 201 ? -10.362 12.082 -4.525 1.00 48.28 201 ARG A C 1
ATOM 1482 O O . ARG A 1 201 ? -9.717 13.048 -4.928 1.00 48.28 201 ARG A O 1
ATOM 1489 N N . LEU A 1 202 ? -10.853 11.145 -5.335 1.00 42.94 202 LEU A N 1
ATOM 1490 C CA . LEU A 1 202 ? -10.626 11.063 -6.783 1.00 42.94 202 LEU A CA 1
ATOM 1491 C C . LEU A 1 202 ? -11.807 11.596 -7.617 1.00 42.94 202 LEU A C 1
ATOM 1493 O O . LEU A 1 202 ? -11.715 11.642 -8.841 1.00 42.94 202 LEU A O 1
ATOM 1497 N N . GLY A 1 203 ? -12.889 12.060 -6.978 1.00 34.47 203 GLY A N 1
ATOM 1498 C CA . GLY A 1 203 ? -13.949 12.837 -7.635 1.00 34.47 203 GLY A CA 1
ATOM 1499 C C . GLY A 1 203 ? -14.854 12.058 -8.598 1.00 34.47 203 GLY A C 1
ATOM 1500 O O . GLY A 1 203 ? -15.529 12.680 -9.416 1.00 34.47 203 GLY A O 1
ATOM 1501 N N . GLY A 1 204 ? -14.888 10.726 -8.517 1.00 45.09 204 GLY A N 1
ATOM 1502 C CA . GLY A 1 204 ? -15.829 9.886 -9.264 1.00 45.09 204 GLY A CA 1
ATOM 1503 C C . GLY A 1 204 ? -16.842 9.222 -8.327 1.00 45.09 204 GLY A C 1
ATOM 1504 O O . GLY A 1 204 ? -16.458 8.847 -7.219 1.00 45.09 204 GLY A O 1
ATOM 1505 N N . PRO A 1 205 ? -18.120 9.062 -8.726 1.00 41.34 205 PRO A N 1
ATOM 1506 C CA . PRO A 1 205 ? -19.051 8.239 -7.961 1.00 41.34 205 PRO A CA 1
ATOM 1507 C C . PRO A 1 205 ? -18.495 6.808 -7.842 1.00 41.34 205 PRO A C 1
ATOM 1509 O O . PRO A 1 205 ? -17.817 6.347 -8.767 1.00 41.34 205 PRO A O 1
ATOM 1512 N N . PRO A 1 206 ? -18.748 6.102 -6.724 1.00 50.12 206 PRO A N 1
ATOM 1513 C CA . PRO A 1 206 ? -18.338 4.710 -6.581 1.00 50.12 206 PRO A CA 1
ATOM 1514 C C . PRO A 1 206 ? -18.896 3.891 -7.749 1.00 50.12 206 PRO A C 1
ATOM 1516 O O . PRO A 1 206 ? -20.030 4.112 -8.168 1.00 50.12 206 PRO A O 1
ATOM 1519 N N . ALA A 1 207 ? -18.099 2.964 -8.279 1.00 54.19 207 ALA A N 1
ATOM 1520 C CA . ALA A 1 207 ? -18.558 2.071 -9.332 1.00 54.19 207 ALA A CA 1
ATOM 1521 C C . ALA A 1 207 ? -19.781 1.269 -8.837 1.00 54.19 207 ALA A C 1
ATOM 1523 O O . ALA A 1 207 ? -19.792 0.756 -7.714 1.00 54.19 207 ALA A O 1
ATOM 1524 N N . ASP A 1 208 ? -20.832 1.212 -9.663 1.00 50.97 208 ASP A N 1
ATOM 1525 C CA . ASP A 1 208 ? -22.131 0.602 -9.329 1.00 50.97 208 ASP A CA 1
ATOM 1526 C C . ASP A 1 208 ? -22.016 -0.889 -8.939 1.00 50.97 208 ASP A C 1
ATOM 1528 O O . ASP A 1 208 ? -22.898 -1.448 -8.285 1.00 50.97 208 ASP A O 1
ATOM 1532 N N . ASP A 1 209 ? -20.909 -1.541 -9.294 1.00 56.84 209 ASP A N 1
ATOM 1533 C CA . ASP A 1 209 ? -20.604 -2.938 -8.984 1.00 56.84 209 ASP A CA 1
ATOM 1534 C C . ASP A 1 209 ? -20.221 -3.187 -7.513 1.00 56.84 209 ASP A C 1
ATOM 1536 O O . ASP A 1 209 ? -20.387 -4.306 -7.023 1.00 56.84 209 ASP A O 1
ATOM 1540 N N . LEU A 1 210 ? -19.786 -2.162 -6.771 1.00 54.94 210 LEU A N 1
ATOM 1541 C CA . LEU A 1 210 ? -19.394 -2.294 -5.361 1.00 54.94 210 LEU A CA 1
ATOM 1542 C C . LEU A 1 210 ? -20.590 -2.443 -4.404 1.00 54.94 210 LEU A C 1
ATOM 1544 O O . LEU A 1 210 ? -20.428 -2.980 -3.307 1.00 54.94 210 LEU A O 1
ATOM 1548 N N . TRP A 1 211 ? -21.789 -2.006 -4.807 1.00 51.06 211 TRP A N 1
ATOM 1549 C CA . TRP A 1 211 ? -22.982 -1.975 -3.946 1.00 51.06 211 TRP A CA 1
ATOM 1550 C C . TRP A 1 211 ? -24.023 -3.061 -4.252 1.00 51.06 211 TRP A C 1
ATOM 1552 O O . TRP A 1 211 ? -24.872 -3.345 -3.409 1.00 51.06 211 TRP A O 1
ATOM 1562 N N . LEU A 1 212 ? -23.962 -3.710 -5.418 1.00 52.47 212 LEU A N 1
ATOM 1563 C CA . LEU A 1 212 ? -24.985 -4.675 -5.854 1.00 52.47 212 LEU A CA 1
ATOM 1564 C C . LEU A 1 212 ? -24.773 -6.113 -5.335 1.00 52.47 212 LEU A C 1
ATOM 1566 O O . LEU A 1 212 ? -25.612 -6.980 -5.567 1.00 52.47 212 LEU A O 1
ATOM 1570 N N . GLY A 1 213 ? -23.690 -6.373 -4.599 1.00 54.69 213 GLY A N 1
ATOM 1571 C CA . GLY A 1 213 ? -23.346 -7.703 -4.080 1.00 54.69 213 GLY A CA 1
ATOM 1572 C C . GLY A 1 213 ? -24.268 -8.294 -2.992 1.00 54.69 213 GLY A C 1
ATOM 1573 O O . GLY A 1 213 ? -24.538 -9.492 -3.060 1.00 54.69 213 GLY A O 1
ATOM 1574 N N . PRO A 1 214 ? -24.783 -7.539 -1.995 1.00 50.06 214 PRO A N 1
ATOM 1575 C CA . PRO A 1 214 ? -25.531 -8.146 -0.887 1.00 50.06 214 PRO A CA 1
ATOM 1576 C C . PRO A 1 214 ? -27.058 -8.147 -1.061 1.00 50.06 214 PRO A C 1
ATOM 1578 O O . PRO A 1 214 ? -27.752 -8.815 -0.299 1.00 50.06 214 PRO A O 1
ATOM 1581 N N . ALA A 1 215 ? -27.611 -7.446 -2.056 1.00 47.31 215 ALA A N 1
ATOM 1582 C CA . ALA A 1 215 ? -29.066 -7.352 -2.252 1.00 47.31 215 ALA A CA 1
ATOM 1583 C C . ALA A 1 215 ? -29.715 -8.646 -2.801 1.00 47.31 215 ALA A C 1
ATOM 1585 O O . ALA A 1 215 ? -30.926 -8.693 -3.002 1.00 47.31 215 ALA A O 1
ATOM 1586 N N . GLY A 1 216 ? -28.921 -9.693 -3.050 1.00 45.47 216 GLY A N 1
ATOM 1587 C CA . GLY A 1 216 ? -29.362 -10.969 -3.618 1.00 45.47 216 GLY A CA 1
ATOM 1588 C C . GLY A 1 216 ? -29.597 -12.105 -2.617 1.00 45.47 216 GLY A C 1
ATOM 1589 O O . GLY A 1 216 ? -29.727 -13.244 -3.058 1.00 45.47 216 GLY A O 1
ATOM 1590 N N . ILE A 1 217 ? -29.625 -11.851 -1.303 1.00 47.53 217 ILE A N 1
ATOM 1591 C CA . ILE A 1 217 ? -29.959 -12.888 -0.311 1.00 47.53 217 ILE A CA 1
ATOM 1592 C C . ILE A 1 217 ? -31.488 -12.909 -0.125 1.00 47.53 217 ILE A C 1
ATOM 1594 O O . ILE A 1 217 ? -32.029 -11.945 0.419 1.00 47.53 217 ILE A O 1
ATOM 1598 N N . PRO A 1 218 ? -32.212 -13.951 -0.582 1.00 46.47 218 PRO A N 1
ATOM 1599 C CA . PRO A 1 218 ? -33.632 -14.083 -0.272 1.00 46.47 218 PRO A CA 1
ATOM 1600 C C . PRO A 1 218 ? -33.836 -14.294 1.237 1.00 46.47 218 PRO A C 1
ATOM 1602 O O . PRO A 1 218 ? -32.996 -14.906 1.897 1.00 46.47 218 PRO A O 1
ATOM 1605 N N . ALA A 1 219 ? -34.947 -13.746 1.741 1.00 50.06 219 ALA A N 1
ATOM 1606 C CA . ALA A 1 219 ? -35.371 -13.782 3.143 1.00 50.06 219 ALA A CA 1
ATOM 1607 C C . ALA A 1 219 ? -35.558 -15.200 3.705 1.00 50.06 219 ALA A C 1
ATOM 1609 O O . ALA A 1 219 ? -35.960 -16.099 2.929 1.00 50.06 219 ALA A O 1
#

Radius of gyration: 20.81 Å; Cα contacts (8 Å, |Δi|>4): 264; chains: 1; bounding box: 64×32×76 Å